Protein AF-A0A1A8Q441-F1 (afdb_monomer_lite)

Radius of gyration: 31.83 Å; chains: 1; bounding box: 66×98×84 Å

Secondary structure (DSSP, 8-state):
-HHHHHHHTT--HHHHHHHHHHHHHHHHH-GGGTTTS-HHHHHHHHHHHHHHHTT----HHHHHHHHTTSTT--THHHHSEEEEEPPPPPPP--------------------------------EEEE-HHHHIIIIIHHHHHHHHGGGS-GGGGGTSPPPPPPPP--SS-PPPEE--SSS--EE-PPP-----PPTT-----TTTS-HHHHHHHHHHHHH-----------------------S---PPPS----THHHHHHHHHHHHHHH--

InterPro domains:
  IPR002719 Retinoblastoma-associated protein, B-box [PF01857] (1-143)
  IPR013763 Cyclin-like domain [SM00385] (1-139)
  IPR015030 Retinoblastoma-associated protein, C-terminal [SM01369] (152-274)
  IPR028309 Retinoblastoma protein family [PTHR13742] (1-272)
  IPR036915 Cyclin-like superfamily [SSF47954] (1-167)

pLDDT: mean 74.23, std 23.11, range [28.8, 98.62]

Sequence (274 aa):
RLRDLCLKLEISSELRGKIWTCFEHALVHCTELMKDRHLDQLLLCSIYIISKITKETHTFQDIMKCYRSQPQASSHVYRSVLLRRTPKAQPADENMEVDSVSGGESAEKTSQAGGDTNSSQSQEEERGDLIQFYNTTFILKMKSFALRYATNDNRADAPPLSPFPSVRAQPLSPRRVSQRHSLYVSPHKNSSGCLTPSSFTYRINSSPSKDLSDINRMIRQGCVNRKRAFNMEGDVMMSPMCDSPSKRACPENGSSPDVLLKRLQDVVSERQSH

Structure (mmCIF, N/CA/C/O backbone):
data_AF-A0A1A8Q441-F1
#
_entry.id   AF-A0A1A8Q441-F1
#
loop_
_atom_site.group_PDB
_atom_site.id
_atom_site.type_symbol
_atom_site.label_atom_id
_atom_site.label_alt_id
_atom_site.label_comp_id
_atom_site.label_asym_id
_atom_site.label_entity_id
_atom_site.label_seq_id
_atom_site.pdbx_PDB_ins_code
_atom_site.Cartn_x
_atom_site.Cartn_y
_atom_site.Cartn_z
_atom_site.occupancy
_atom_site.B_iso_or_equiv
_atom_site.auth_seq_id
_atom_site.auth_comp_id
_atom_site.auth_asym_id
_atom_site.auth_atom_id
_atom_site.pdbx_PDB_model_num
ATOM 1 N N . ARG A 1 1 ? 10.305 -4.150 5.157 1.00 94.44 1 ARG A N 1
ATOM 2 C CA . ARG A 1 1 ? 9.475 -2.963 4.841 1.00 94.44 1 ARG A CA 1
ATOM 3 C C . ARG A 1 1 ? 8.425 -2.725 5.921 1.00 94.44 1 ARG A C 1
ATOM 5 O O . ARG A 1 1 ? 8.690 -1.889 6.768 1.00 94.44 1 ARG A O 1
ATOM 12 N N . LEU A 1 2 ? 7.328 -3.498 5.992 1.00 96.44 2 LEU A N 1
ATOM 13 C CA . LEU A 1 2 ? 6.274 -3.304 7.012 1.00 96.44 2 LEU A CA 1
ATOM 14 C C . LEU A 1 2 ? 6.809 -3.282 8.454 1.00 96.44 2 LEU A C 1
ATOM 16 O O . LEU A 1 2 ? 6.534 -2.347 9.188 1.00 96.44 2 LEU A O 1
ATOM 20 N N . ARG A 1 3 ? 7.620 -4.278 8.844 1.00 95.25 3 ARG A N 1
ATOM 21 C CA . ARG A 1 3 ? 8.186 -4.363 10.204 1.00 95.25 3 ARG A CA 1
ATOM 22 C C . ARG A 1 3 ? 8.979 -3.112 10.606 1.00 95.25 3 ARG A C 1
ATOM 24 O O . ARG A 1 3 ? 8.817 -2.649 11.723 1.00 95.25 3 ARG A O 1
ATOM 31 N N . ASP A 1 4 ? 9.801 -2.590 9.696 1.00 96.06 4 ASP A N 1
ATOM 32 C CA . ASP A 1 4 ? 10.604 -1.378 9.919 1.00 96.06 4 ASP A CA 1
ATOM 33 C C . ASP A 1 4 ? 9.723 -0.122 10.012 1.00 96.06 4 ASP A C 1
ATOM 35 O O . ASP A 1 4 ? 9.918 0.688 10.911 1.00 96.06 4 ASP A O 1
ATOM 39 N N . LEU A 1 5 ? 8.701 0.001 9.151 1.00 97.38 5 LEU A N 1
ATOM 40 C CA . LEU A 1 5 ? 7.731 1.103 9.231 1.00 97.38 5 LEU A CA 1
ATOM 41 C C . LEU A 1 5 ? 6.965 1.082 10.552 1.00 97.38 5 LEU A C 1
ATOM 43 O O . LEU A 1 5 ? 6.891 2.105 11.218 1.00 97.38 5 LEU A O 1
ATOM 47 N N . CYS A 1 6 ? 6.432 -0.077 10.947 1.00 96.62 6 CYS A N 1
ATOM 48 C CA . CYS A 1 6 ? 5.706 -0.209 12.205 1.00 96.62 6 CYS A CA 1
ATOM 49 C C . CYS A 1 6 ? 6.586 0.102 13.415 1.00 96.62 6 CYS A C 1
ATOM 51 O O . CYS A 1 6 ? 6.100 0.712 14.353 1.00 96.62 6 CYS A O 1
ATOM 53 N N . LEU A 1 7 ? 7.868 -0.275 13.387 1.00 96.12 7 LEU A N 1
ATOM 54 C CA . LEU A 1 7 ? 8.794 0.045 14.471 1.00 96.12 7 LEU A CA 1
ATOM 55 C C . LEU A 1 7 ? 9.049 1.557 14.575 1.00 96.12 7 LEU A C 1
ATOM 57 O O . LEU A 1 7 ? 9.019 2.096 15.672 1.00 96.12 7 LEU A O 1
ATOM 61 N N . LYS A 1 8 ? 9.245 2.249 13.446 1.00 96.38 8 LYS A N 1
ATOM 62 C CA . LYS A 1 8 ? 9.485 3.706 13.419 1.00 96.38 8 LYS A CA 1
ATOM 63 C C . LYS A 1 8 ? 8.242 4.552 13.702 1.00 96.38 8 LYS A C 1
ATOM 65 O O . LYS A 1 8 ? 8.385 5.688 14.131 1.00 96.38 8 LYS A O 1
ATOM 70 N N . LEU A 1 9 ? 7.057 4.024 13.406 1.00 96.19 9 LEU A N 1
ATOM 71 C CA . LEU A 1 9 ? 5.767 4.658 13.688 1.00 96.19 9 LEU A CA 1
ATOM 72 C C . LEU A 1 9 ? 5.207 4.260 15.063 1.00 96.19 9 LEU A C 1
ATOM 74 O O . LEU A 1 9 ? 4.092 4.649 15.371 1.00 96.19 9 LEU A O 1
ATOM 78 N N . GLU A 1 10 ? 5.939 3.461 15.849 1.00 95.81 10 GLU A N 1
ATOM 79 C CA . GLU A 1 10 ? 5.503 2.967 17.168 1.00 95.81 10 GLU A CA 1
ATOM 80 C C . GLU A 1 10 ? 4.176 2.180 17.130 1.00 95.81 10 GLU A C 1
ATOM 82 O O . GLU A 1 10 ? 3.409 2.123 18.087 1.00 95.81 10 GLU A O 1
ATOM 87 N N . ILE A 1 11 ? 3.917 1.498 16.013 1.00 95.69 11 ILE A N 1
ATOM 88 C CA . ILE A 1 11 ? 2.713 0.694 15.805 1.00 95.69 11 ILE A CA 1
ATOM 89 C C . ILE A 1 11 ? 2.791 -0.601 16.622 1.00 95.69 11 ILE A C 1
ATOM 91 O O . ILE A 1 11 ? 3.711 -1.413 16.454 1.00 95.69 11 ILE A O 1
ATOM 95 N N . SER A 1 12 ? 1.763 -0.843 17.441 1.00 94.31 12 SER A N 1
ATOM 96 C CA . SER A 1 12 ? 1.641 -2.044 18.275 1.00 94.31 12 SER A CA 1
ATOM 97 C C . SER A 1 12 ? 1.644 -3.346 17.458 1.00 94.31 12 SER A C 1
ATOM 99 O O . SER A 1 12 ? 1.267 -3.389 16.282 1.00 94.31 12 SER A O 1
ATOM 101 N N . SER A 1 13 ? 2.047 -4.463 18.080 1.00 91.81 13 SER A N 1
ATOM 102 C CA . SER A 1 13 ? 2.091 -5.758 17.380 1.00 91.81 13 SER A CA 1
ATOM 103 C C . SER A 1 13 ? 0.704 -6.237 16.935 1.00 91.81 13 SER A C 1
ATOM 105 O O . SER A 1 13 ? 0.597 -6.870 15.884 1.00 91.81 13 SER A O 1
ATOM 107 N N . GLU A 1 14 ? -0.347 -5.916 17.697 1.00 90.81 14 GLU A N 1
ATOM 108 C CA . GLU A 1 14 ? -1.729 -6.222 17.319 1.00 90.81 14 GLU A CA 1
ATOM 109 C C . GLU A 1 14 ? -2.132 -5.451 16.057 1.00 90.81 14 GLU A C 1
ATOM 111 O O . GLU A 1 14 ? -2.592 -6.049 15.079 1.00 90.81 14 GLU A O 1
ATOM 116 N N . LEU A 1 15 ? -1.898 -4.135 16.036 1.00 93.31 15 LEU A N 1
ATOM 117 C CA . LEU A 1 15 ? -2.240 -3.299 14.888 1.00 93.31 15 LEU A CA 1
ATOM 118 C C . LEU A 1 15 ? -1.423 -3.682 13.654 1.00 93.31 15 LEU A C 1
ATOM 120 O O . LEU A 1 15 ? -1.962 -3.781 12.554 1.00 93.31 15 LEU A O 1
ATOM 124 N N . ARG A 1 16 ? -0.139 -4.003 13.835 1.00 95.75 16 ARG A N 1
ATOM 125 C CA . ARG A 1 16 ? 0.716 -4.542 12.770 1.00 95.75 16 ARG A CA 1
ATOM 126 C C . ARG A 1 16 ? 0.132 -5.810 12.142 1.00 95.75 16 ARG A C 1
ATOM 128 O O . ARG A 1 16 ? 0.249 -5.978 10.930 1.00 95.75 16 ARG A O 1
ATOM 135 N N . GLY A 1 17 ? -0.494 -6.685 12.933 1.00 94.88 17 GLY A N 1
ATOM 136 C CA . GLY A 1 17 ? -1.201 -7.868 12.432 1.00 94.88 17 GLY A CA 1
ATOM 137 C C . GLY A 1 17 ? -2.400 -7.505 11.551 1.00 94.88 17 GLY A C 1
ATOM 138 O O . GLY A 1 17 ? -2.550 -8.052 10.457 1.00 94.88 17 GLY A O 1
ATOM 139 N N . LYS A 1 18 ? -3.206 -6.523 11.972 1.00 95.38 18 LYS A N 1
ATOM 140 C CA . LYS A 1 18 ? -4.342 -5.995 11.189 1.00 95.38 18 LYS A CA 1
ATOM 141 C C . LYS A 1 18 ? -3.869 -5.342 9.882 1.00 95.38 18 LYS A C 1
ATOM 143 O O . LYS A 1 18 ? -4.418 -5.626 8.820 1.00 95.38 18 LYS A O 1
ATOM 148 N N . ILE A 1 19 ? -2.794 -4.548 9.932 1.00 97.38 19 ILE A N 1
ATOM 149 C CA . ILE A 1 19 ? -2.160 -3.941 8.746 1.00 97.38 19 ILE A CA 1
ATOM 150 C C . ILE A 1 19 ? -1.669 -5.018 7.779 1.00 97.38 19 ILE A C 1
ATOM 152 O O . ILE A 1 19 ? -1.921 -4.917 6.581 1.00 97.38 19 ILE A O 1
ATOM 156 N N . TRP A 1 20 ? -0.977 -6.044 8.283 1.00 97.31 20 TRP A N 1
ATOM 157 C CA . TRP A 1 20 ? -0.493 -7.152 7.457 1.00 97.31 20 TRP A CA 1
ATOM 158 C C . TRP A 1 20 ? -1.644 -7.879 6.760 1.00 97.31 20 TRP A C 1
ATOM 160 O O . TRP A 1 20 ? -1.583 -8.089 5.554 1.00 97.31 20 TRP A O 1
ATOM 170 N N . THR A 1 21 ? -2.707 -8.182 7.502 1.00 96.75 21 THR A N 1
ATOM 171 C CA . THR A 1 21 ? -3.901 -8.862 6.980 1.00 96.75 21 THR A CA 1
ATOM 172 C C . THR A 1 21 ? -4.597 -8.022 5.904 1.00 96.75 21 THR A C 1
ATOM 174 O O . THR A 1 21 ? -4.926 -8.519 4.831 1.00 96.75 21 THR A O 1
ATOM 177 N N . CYS A 1 22 ? -4.747 -6.713 6.135 1.00 97.31 22 CYS A N 1
ATOM 178 C CA . CYS A 1 22 ? -5.284 -5.780 5.142 1.00 97.31 22 CYS A CA 1
ATOM 179 C C . CYS A 1 22 ? -4.418 -5.693 3.884 1.00 97.31 22 CYS A C 1
ATOM 181 O O . CYS A 1 22 ? -4.940 -5.671 2.768 1.00 97.31 22 CYS A O 1
ATOM 183 N N . PHE A 1 23 ? -3.100 -5.650 4.057 1.00 98.12 23 PHE A N 1
ATOM 184 C CA . PHE A 1 23 ? -2.160 -5.604 2.949 1.00 98.12 23 PHE A CA 1
ATOM 185 C C . PHE A 1 23 ? -2.184 -6.898 2.129 1.00 98.12 23 PHE A C 1
ATOM 187 O O . PHE A 1 23 ? -2.272 -6.837 0.906 1.00 98.12 23 PHE A O 1
ATOM 194 N N . GLU A 1 24 ? -2.169 -8.064 2.778 1.00 97.06 24 GLU A N 1
ATOM 195 C CA . GLU A 1 24 ? -2.289 -9.357 2.100 1.00 97.06 24 GLU A CA 1
ATOM 196 C C . GLU A 1 24 ? -3.609 -9.458 1.332 1.00 97.06 24 GLU A C 1
ATOM 198 O O . GLU A 1 24 ? -3.596 -9.794 0.148 1.00 97.06 24 GLU A O 1
ATOM 203 N N . HIS A 1 25 ? -4.734 -9.091 1.953 1.00 96.69 25 HIS A N 1
ATOM 204 C CA . HIS A 1 25 ? -6.031 -9.099 1.281 1.00 96.69 25 HIS A CA 1
ATOM 205 C C . HIS A 1 25 ? -6.018 -8.232 0.014 1.00 96.69 25 HIS A C 1
ATOM 207 O O . HIS A 1 25 ? -6.514 -8.657 -1.031 1.00 96.69 25 HIS A O 1
ATOM 213 N N . ALA A 1 26 ? -5.406 -7.043 0.072 1.00 97.81 26 ALA A N 1
ATOM 214 C CA . ALA A 1 26 ? -5.268 -6.178 -1.097 1.00 97.81 26 ALA A CA 1
ATOM 215 C C . ALA A 1 26 ? -4.466 -6.849 -2.230 1.00 97.81 26 ALA A C 1
ATOM 217 O O . ALA A 1 26 ? -4.810 -6.684 -3.398 1.00 97.81 26 ALA A O 1
ATOM 218 N N . LEU A 1 27 ? -3.429 -7.628 -1.903 1.00 96.69 27 LEU A N 1
ATOM 219 C CA . LEU A 1 27 ? -2.609 -8.340 -2.890 1.00 96.69 27 LEU A CA 1
ATOM 220 C C . LEU A 1 27 ? -3.297 -9.577 -3.476 1.00 96.69 27 LEU A C 1
ATOM 222 O O . LEU A 1 27 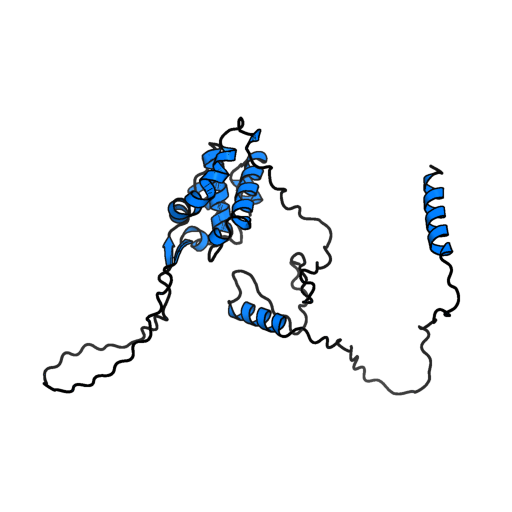? -3.107 -9.870 -4.654 1.00 96.69 27 LEU A O 1
ATOM 226 N N . VAL A 1 28 ? -4.061 -10.308 -2.664 1.00 95.88 28 VAL A N 1
ATOM 227 C CA . VAL A 1 28 ? -4.642 -11.607 -3.038 1.00 95.88 28 VAL A CA 1
ATOM 228 C C . VAL A 1 28 ? -6.020 -11.453 -3.676 1.00 95.88 28 VAL A C 1
ATOM 230 O O . VAL A 1 28 ? -6.305 -12.093 -4.685 1.00 95.88 28 VAL A O 1
ATOM 233 N N . HIS A 1 29 ? -6.874 -10.597 -3.115 1.00 95.94 29 HIS A N 1
ATOM 234 C CA . HIS A 1 29 ? -8.281 -10.473 -3.515 1.00 95.94 29 HIS A CA 1
ATOM 235 C C . HIS A 1 29 ? -8.576 -9.211 -4.327 1.00 95.94 29 HIS A C 1
ATOM 237 O O . HIS A 1 29 ? -9.642 -9.094 -4.929 1.00 95.94 29 HIS A O 1
ATOM 243 N N . CYS A 1 30 ? -7.652 -8.251 -4.360 1.00 96.06 30 CYS A N 1
ATOM 244 C CA . CYS A 1 30 ? -7.801 -7.003 -5.103 1.00 96.06 30 CYS A CA 1
ATOM 245 C C . CYS A 1 30 ? -6.617 -6.792 -6.053 1.00 96.06 30 CYS A C 1
ATOM 247 O O . CYS A 1 30 ? -6.027 -5.717 -6.078 1.00 96.06 30 CYS A O 1
ATOM 249 N N . THR A 1 31 ? -6.277 -7.809 -6.851 1.00 95.00 31 THR A N 1
ATOM 250 C CA . THR A 1 31 ? -5.098 -7.831 -7.742 1.00 95.00 31 THR A CA 1
ATOM 251 C C . THR A 1 31 ? -5.009 -6.629 -8.684 1.00 95.00 31 THR A C 1
ATOM 253 O O . THR A 1 31 ? -3.914 -6.136 -8.952 1.00 95.00 31 THR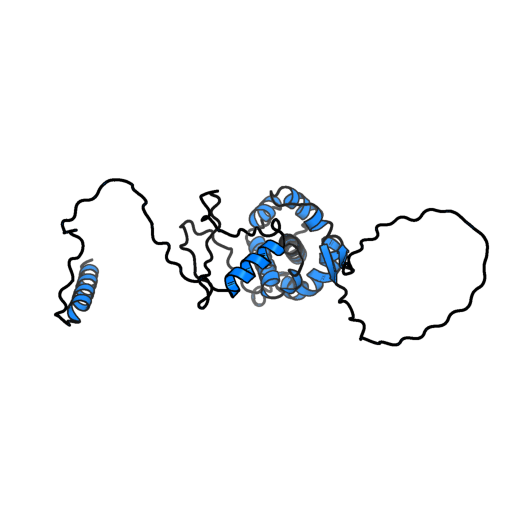 A O 1
ATOM 256 N N . GLU A 1 32 ? -6.150 -6.085 -9.115 1.00 94.62 32 GLU A N 1
ATOM 257 C CA . GLU A 1 32 ? -6.219 -4.858 -9.921 1.00 94.62 32 GLU A CA 1
ATOM 258 C C . GLU A 1 32 ? -5.609 -3.640 -9.213 1.00 94.62 32 GLU A C 1
ATOM 260 O O . GLU A 1 32 ? -5.191 -2.686 -9.865 1.00 94.62 32 GLU A O 1
ATOM 265 N N . LEU A 1 33 ? -5.515 -3.651 -7.877 1.00 96.38 33 LEU A N 1
ATOM 266 C CA . LEU A 1 33 ? -4.846 -2.588 -7.138 1.00 96.38 33 LEU A CA 1
ATOM 267 C C . LEU A 1 33 ? -3.331 -2.575 -7.368 1.00 96.38 33 LEU A C 1
ATOM 269 O O . LEU A 1 33 ? -2.727 -1.507 -7.285 1.00 96.38 33 LEU A O 1
ATOM 273 N N . MET A 1 34 ? -2.728 -3.728 -7.651 1.00 95.69 34 MET A N 1
ATOM 274 C CA . MET A 1 34 ? -1.290 -3.861 -7.908 1.00 95.69 34 MET A CA 1
ATOM 275 C C . MET A 1 34 ? -0.911 -3.654 -9.368 1.00 95.69 34 MET A C 1
ATOM 277 O O . MET A 1 34 ? 0.258 -3.406 -9.662 1.00 95.69 34 MET A O 1
ATOM 281 N N . LYS A 1 35 ? -1.874 -3.778 -10.283 1.00 92.69 35 LYS A N 1
ATOM 282 C CA . LYS A 1 35 ? -1.634 -3.654 -11.715 1.00 92.69 35 LYS A CA 1
ATOM 283 C C . LYS A 1 35 ? -1.039 -2.279 -12.028 1.00 92.69 35 LYS A C 1
ATOM 285 O O . LYS A 1 35 ? -1.649 -1.251 -11.745 1.00 92.69 35 LYS A O 1
ATOM 290 N N . ASP A 1 36 ? 0.186 -2.295 -12.554 1.00 93.06 36 ASP A N 1
ATOM 291 C CA . ASP A 1 36 ? 0.966 -1.106 -12.923 1.00 93.06 36 ASP A CA 1
ATOM 292 C C . ASP A 1 36 ? 1.212 -0.116 -11.771 1.00 93.06 36 ASP A C 1
ATOM 294 O O . ASP A 1 36 ? 1.458 1.077 -11.967 1.00 93.06 36 ASP A O 1
ATOM 298 N N . ARG A 1 37 ? 1.177 -0.637 -10.542 1.00 95.50 37 ARG A N 1
ATOM 299 C CA . ARG A 1 37 ? 1.443 0.097 -9.308 1.00 95.50 37 ARG A CA 1
ATOM 300 C C . ARG A 1 37 ? 2.569 -0.543 -8.518 1.00 95.50 37 ARG A C 1
ATOM 302 O O . ARG A 1 37 ? 2.933 -1.705 -8.686 1.00 95.50 37 ARG A O 1
ATOM 309 N N . HIS A 1 38 ? 3.151 0.256 -7.637 1.00 96.44 38 HIS A N 1
ATOM 310 C CA . HIS A 1 38 ? 4.250 -0.170 -6.792 1.00 96.44 38 HIS A CA 1
ATOM 311 C C . HIS A 1 38 ? 3.722 -0.847 -5.525 1.00 96.44 38 HIS A C 1
ATOM 313 O O . HIS A 1 38 ? 2.807 -0.342 -4.878 1.00 96.44 38 HIS A O 1
ATOM 319 N N . LEU A 1 39 ? 4.367 -1.936 -5.101 1.00 97.12 39 LEU A N 1
ATOM 320 C CA . LEU A 1 39 ? 4.005 -2.676 -3.883 1.00 97.12 39 LEU A CA 1
ATOM 321 C C . LEU A 1 39 ? 3.896 -1.769 -2.651 1.00 97.12 39 LEU A C 1
ATOM 323 O O . LEU A 1 39 ? 2.965 -1.882 -1.855 1.00 97.12 39 LEU A O 1
ATOM 327 N N . ASP A 1 40 ? 4.842 -0.838 -2.522 1.00 97.94 40 ASP A N 1
ATOM 328 C CA . ASP A 1 40 ? 4.878 0.059 -1.371 1.00 97.94 40 ASP A CA 1
ATOM 329 C C . ASP A 1 40 ? 3.715 1.072 -1.385 1.00 97.94 40 ASP A C 1
ATOM 331 O O . ASP A 1 40 ? 3.335 1.537 -0.321 1.00 97.94 40 ASP A O 1
ATOM 335 N N . GLN A 1 41 ? 3.064 1.358 -2.523 1.00 98.25 41 GLN A N 1
ATOM 336 C CA . GLN A 1 41 ? 1.857 2.205 -2.541 1.00 98.25 41 GLN A CA 1
ATOM 337 C C . GLN A 1 41 ? 0.724 1.543 -1.750 1.00 98.25 41 GLN A C 1
ATOM 339 O O . GLN A 1 41 ? 0.143 2.163 -0.861 1.00 98.25 41 GLN A O 1
ATOM 344 N N . LEU A 1 42 ? 0.466 0.254 -1.998 1.00 98.50 42 LEU A N 1
ATOM 345 C CA . LEU A 1 42 ? -0.548 -0.501 -1.259 1.00 98.50 42 LEU A CA 1
ATOM 346 C C . LEU A 1 42 ? -0.143 -0.699 0.199 1.00 98.50 42 LEU A C 1
ATOM 348 O O . LEU A 1 42 ? -1.004 -0.653 1.075 1.00 98.50 42 LEU A O 1
ATOM 352 N N . LEU A 1 43 ? 1.150 -0.891 0.476 1.00 98.50 43 LEU A N 1
ATOM 353 C CA . LEU A 1 43 ? 1.649 -1.027 1.843 1.00 98.50 43 LEU A CA 1
ATOM 354 C C . LEU A 1 43 ? 1.384 0.241 2.664 1.00 98.50 43 LEU A C 1
ATOM 356 O O . LEU A 1 43 ? 0.834 0.157 3.760 1.00 98.50 43 LEU A O 1
ATOM 360 N N . LEU A 1 44 ? 1.743 1.411 2.129 1.00 98.56 44 LEU A N 1
ATOM 361 C CA . LEU A 1 44 ? 1.554 2.696 2.806 1.00 98.56 44 LEU A CA 1
ATOM 362 C C . LEU A 1 44 ? 0.059 3.018 2.974 1.00 98.56 44 LEU A C 1
ATOM 364 O O . LEU A 1 44 ? -0.348 3.460 4.047 1.00 98.56 44 LEU A O 1
ATOM 368 N N . CYS A 1 45 ? -0.776 2.726 1.969 1.00 98.62 45 CYS A N 1
ATOM 369 C CA . CYS A 1 45 ? -2.232 2.862 2.082 1.00 98.62 45 CYS A CA 1
ATOM 370 C C . CYS A 1 45 ? -2.847 1.895 3.109 1.00 98.62 45 CYS A C 1
ATOM 372 O O . CYS A 1 45 ? -3.773 2.283 3.818 1.00 98.62 45 CYS A O 1
ATOM 374 N N . SER A 1 46 ? -2.328 0.668 3.224 1.00 98.50 46 SER A N 1
ATOM 375 C CA . SER A 1 46 ? -2.789 -0.321 4.213 1.00 98.50 46 SER A CA 1
ATOM 376 C C . SER A 1 46 ? -2.448 0.101 5.640 1.00 98.50 46 SER A C 1
ATOM 378 O O . SER A 1 46 ? -3.267 -0.069 6.538 1.00 98.50 46 SER A O 1
ATOM 380 N N . ILE A 1 47 ? -1.267 0.698 5.850 1.00 98.25 47 ILE A N 1
ATOM 381 C CA . ILE A 1 47 ? -0.918 1.321 7.134 1.00 98.25 47 ILE A CA 1
ATOM 382 C C . ILE A 1 47 ? -1.915 2.442 7.431 1.00 98.25 47 ILE A C 1
ATOM 384 O O . ILE A 1 47 ? -2.554 2.423 8.474 1.00 98.25 47 ILE A O 1
ATOM 388 N N . TYR A 1 48 ? -2.108 3.376 6.497 1.00 98.38 48 TYR A N 1
ATOM 389 C CA . TYR A 1 48 ? -2.971 4.534 6.723 1.00 98.38 48 TYR A CA 1
ATOM 390 C C . TYR A 1 48 ? -4.432 4.159 7.020 1.00 98.38 48 TYR A C 1
ATOM 392 O O . TYR A 1 48 ? -5.000 4.662 7.988 1.00 98.38 48 TYR A O 1
ATOM 400 N N . ILE A 1 49 ? -5.050 3.275 6.223 1.00 97.50 49 ILE A N 1
ATOM 401 C CA . ILE A 1 49 ? -6.466 2.917 6.409 1.00 97.50 49 ILE A CA 1
ATOM 402 C C . ILE A 1 49 ? -6.702 2.236 7.756 1.00 97.50 49 ILE A C 1
ATOM 404 O O . ILE A 1 49 ? -7.672 2.571 8.431 1.00 97.50 49 ILE A O 1
ATOM 408 N N . ILE A 1 50 ? -5.812 1.320 8.153 1.00 96.38 50 ILE A N 1
ATOM 409 C CA . ILE A 1 50 ? -5.946 0.572 9.402 1.00 96.38 50 ILE A CA 1
ATOM 410 C C . ILE A 1 50 ? -5.688 1.483 10.597 1.00 96.38 50 ILE A C 1
ATOM 412 O O . ILE A 1 50 ? -6.508 1.491 11.507 1.00 96.38 50 ILE A O 1
ATOM 416 N N . SER A 1 51 ? -4.652 2.323 10.561 1.00 95.38 51 SER A N 1
ATOM 417 C CA . SER A 1 51 ? -4.431 3.323 11.610 1.00 95.38 51 SER A CA 1
ATOM 418 C C . SER A 1 51 ? -5.658 4.234 11.766 1.00 95.38 51 SER A C 1
ATOM 420 O O . SER A 1 51 ? -6.195 4.389 12.861 1.00 95.38 51 SER A O 1
ATOM 422 N N . LYS A 1 52 ? -6.205 4.742 10.650 1.00 94.25 52 LYS A N 1
ATOM 423 C CA . LYS A 1 52 ? -7.378 5.627 10.663 1.00 94.25 52 LYS A CA 1
ATOM 424 C C . LYS A 1 52 ? -8.622 4.973 11.274 1.00 94.25 52 LYS A C 1
ATOM 426 O O . LYS A 1 52 ? -9.306 5.618 12.064 1.00 94.25 52 LYS A O 1
ATOM 431 N N . ILE A 1 53 ? -8.943 3.728 10.913 1.00 93.00 53 ILE A N 1
ATOM 432 C CA . ILE A 1 53 ? -10.148 3.042 11.422 1.00 93.00 53 ILE A CA 1
ATOM 433 C C . ILE A 1 53 ? -9.991 2.551 12.863 1.00 93.00 53 ILE A C 1
ATOM 435 O O . ILE A 1 53 ? -10.993 2.465 13.565 1.00 93.00 53 ILE A O 1
ATOM 439 N N . THR A 1 54 ? -8.765 2.297 13.335 1.00 91.56 54 THR A N 1
ATOM 440 C CA . THR A 1 54 ? -8.498 1.972 14.748 1.00 91.56 54 THR A CA 1
ATOM 441 C C . THR A 1 54 ? -8.256 3.205 15.617 1.00 91.56 54 THR A C 1
ATOM 443 O O . THR A 1 54 ? -7.899 3.054 16.780 1.00 91.56 54 THR A O 1
ATOM 446 N N . LYS A 1 55 ? -8.471 4.415 15.078 1.00 89.12 55 LYS A N 1
ATOM 447 C CA . LYS A 1 55 ? -8.269 5.710 15.757 1.00 89.12 55 LYS A CA 1
ATOM 448 C C . LYS A 1 55 ? -6.813 6.011 16.148 1.00 89.12 55 LYS A C 1
ATOM 450 O O . LYS A 1 55 ? -6.573 6.906 16.948 1.00 89.12 55 LYS A O 1
ATOM 455 N N . GLU A 1 56 ? -5.857 5.328 15.527 1.00 84.00 56 GLU A N 1
ATOM 456 C CA . GLU A 1 56 ? -4.427 5.632 15.611 1.00 84.00 56 GLU A CA 1
ATOM 457 C C . GLU A 1 56 ? -4.108 6.678 14.534 1.00 84.00 56 GLU A C 1
ATOM 459 O O . GLU A 1 56 ? -4.170 6.412 13.331 1.00 84.00 56 GLU A O 1
ATOM 464 N N . THR A 1 57 ? -3.843 7.923 14.922 1.00 83.50 57 THR A N 1
ATOM 465 C CA . THR A 1 57 ? -3.796 9.051 13.974 1.00 83.50 57 THR A CA 1
ATOM 466 C C . THR A 1 57 ? -2.438 9.200 13.284 1.00 83.50 57 THR A C 1
ATOM 468 O O . THR A 1 57 ? -1.816 10.256 13.345 1.00 83.50 57 THR A O 1
ATOM 471 N N . HIS A 1 58 ? -1.973 8.162 12.588 1.00 93.25 58 HIS A N 1
ATOM 472 C CA . HIS A 1 58 ? -0.784 8.261 11.735 1.00 93.25 58 HIS A CA 1
ATOM 473 C C . HIS A 1 58 ? -1.134 8.898 10.388 1.00 93.25 58 HIS A C 1
ATOM 475 O O . HIS A 1 58 ? -1.876 8.324 9.583 1.00 93.25 58 HIS A O 1
ATOM 481 N N . THR A 1 59 ? -0.589 10.082 10.111 1.00 96.19 59 THR A N 1
ATOM 482 C CA . THR A 1 59 ? -0.847 10.779 8.847 1.00 96.19 59 THR A CA 1
ATOM 483 C C . THR A 1 59 ? -0.001 10.205 7.709 1.00 96.19 59 THR A C 1
ATOM 485 O O . THR A 1 59 ? 1.045 9.588 7.918 1.00 96.19 59 THR A O 1
ATOM 488 N N . PHE A 1 60 ? -0.401 10.462 6.458 1.00 97.12 60 PHE A N 1
ATOM 489 C CA . PHE A 1 60 ? 0.448 10.150 5.303 1.00 97.12 60 PHE A CA 1
ATOM 490 C C . PHE A 1 60 ? 1.817 10.846 5.377 1.00 97.12 60 PHE A C 1
ATOM 492 O O . PHE A 1 60 ? 2.795 10.305 4.865 1.00 97.12 60 PHE A O 1
ATOM 499 N N . GLN A 1 61 ? 1.912 12.016 6.020 1.00 97.19 61 GLN A N 1
ATOM 500 C CA . GLN A 1 61 ? 3.184 12.714 6.206 1.00 97.19 61 GLN A CA 1
ATOM 501 C C . GLN A 1 61 ? 4.127 11.917 7.115 1.00 97.19 61 GLN A C 1
ATOM 503 O O . GLN A 1 61 ? 5.277 11.694 6.726 1.00 97.19 61 GLN A O 1
ATOM 508 N N . ASP A 1 62 ? 3.628 11.414 8.247 1.00 96.88 62 ASP A N 1
ATOM 509 C CA . ASP A 1 62 ? 4.397 10.594 9.196 1.00 96.88 62 ASP A CA 1
ATOM 510 C C . ASP A 1 62 ? 4.847 9.285 8.549 1.00 96.88 62 ASP A C 1
ATOM 512 O O . ASP A 1 62 ? 6.030 8.935 8.550 1.00 96.88 62 ASP A O 1
ATOM 516 N N . ILE A 1 63 ? 3.909 8.603 7.887 1.00 98.12 63 ILE A N 1
ATOM 517 C CA . ILE A 1 63 ? 4.163 7.341 7.188 1.00 98.12 63 ILE A CA 1
ATOM 518 C C . ILE A 1 63 ? 5.237 7.534 6.104 1.00 98.12 63 ILE A C 1
ATOM 520 O O . ILE A 1 63 ? 6.194 6.758 6.019 1.00 98.12 63 ILE A O 1
ATOM 524 N N . MET A 1 64 ? 5.128 8.593 5.292 1.00 97.69 64 MET A N 1
ATOM 525 C CA . MET A 1 64 ? 6.122 8.904 4.261 1.00 97.69 64 MET A CA 1
ATOM 526 C C . MET A 1 64 ? 7.477 9.314 4.850 1.00 97.69 64 MET A C 1
ATOM 528 O O . MET A 1 64 ? 8.508 8.992 4.257 1.00 97.69 64 MET A O 1
ATOM 532 N N . LYS A 1 65 ? 7.506 10.012 5.994 1.00 97.50 65 LYS A N 1
ATOM 533 C CA . LYS A 1 65 ? 8.748 10.379 6.695 1.00 97.50 65 LYS A CA 1
ATOM 534 C C . LYS A 1 65 ? 9.541 9.127 7.063 1.00 97.50 65 LYS A C 1
ATOM 536 O O . LYS A 1 65 ? 10.718 9.043 6.720 1.00 97.50 65 LYS A O 1
ATOM 541 N N . CYS A 1 66 ? 8.892 8.126 7.658 1.00 97.75 66 CYS A N 1
ATOM 542 C CA . CYS A 1 66 ? 9.529 6.847 7.974 1.00 97.75 66 CYS A CA 1
ATOM 543 C C . CYS A 1 66 ? 9.929 6.079 6.704 1.00 97.75 66 CYS A C 1
ATOM 545 O O . CYS A 1 66 ? 11.043 5.561 6.627 1.00 97.75 66 CYS A O 1
ATOM 547 N N . TYR A 1 67 ? 9.067 6.047 5.683 1.00 98.25 67 TYR A N 1
ATOM 548 C CA . TYR A 1 67 ? 9.331 5.338 4.426 1.00 98.25 67 TYR A CA 1
ATOM 549 C C . TYR A 1 67 ? 10.602 5.806 3.714 1.00 98.25 67 TYR A C 1
ATOM 551 O O . TYR A 1 67 ? 11.376 4.964 3.268 1.00 98.25 67 TYR A O 1
ATOM 559 N N . ARG A 1 68 ? 10.872 7.117 3.667 1.00 98.00 68 ARG A N 1
ATOM 560 C CA . ARG A 1 68 ? 12.061 7.682 2.994 1.00 98.00 68 ARG A CA 1
ATOM 561 C C . ARG A 1 68 ? 13.398 7.173 3.536 1.00 98.00 68 ARG A C 1
ATOM 563 O O . ARG A 1 68 ? 14.392 7.258 2.832 1.00 98.00 68 ARG A O 1
ATOM 570 N N . SER A 1 69 ? 13.423 6.638 4.755 1.00 96.38 69 SER A N 1
ATOM 571 C CA . SER A 1 69 ? 14.630 6.054 5.356 1.00 96.38 69 SER A CA 1
ATOM 572 C C . SER A 1 69 ? 14.901 4.600 4.936 1.00 96.38 69 SER A C 1
ATOM 574 O O . SER A 1 69 ? 15.896 4.019 5.364 1.00 96.38 69 SER A O 1
ATOM 576 N N . GLN A 1 70 ? 14.020 3.977 4.144 1.00 96.12 70 GLN A N 1
ATOM 577 C CA . GLN A 1 70 ? 14.221 2.611 3.654 1.00 96.12 70 GLN A CA 1
ATOM 578 C C . GLN A 1 70 ? 15.093 2.591 2.391 1.00 96.12 70 GLN A C 1
ATOM 580 O O . GLN A 1 70 ? 14.946 3.464 1.539 1.00 96.12 70 GLN A O 1
ATOM 585 N N . PRO A 1 71 ? 15.948 1.570 2.206 1.00 94.19 71 PRO A N 1
ATOM 586 C CA . PRO A 1 71 ? 16.937 1.548 1.125 1.00 94.19 71 PRO A CA 1
ATOM 587 C C . PRO A 1 71 ? 16.323 1.529 -0.280 1.00 94.19 71 PRO A C 1
ATOM 589 O O . PRO A 1 71 ? 16.928 2.030 -1.218 1.00 94.19 71 PRO A O 1
ATOM 592 N N . GLN A 1 72 ? 15.126 0.959 -0.445 1.00 93.00 72 GLN A N 1
ATOM 593 C CA . GLN A 1 72 ? 14.429 0.944 -1.735 1.00 93.00 72 GLN A CA 1
ATOM 594 C C . GLN A 1 72 ? 13.574 2.195 -1.993 1.00 93.00 72 GLN A C 1
ATOM 596 O O . GLN A 1 72 ? 12.940 2.287 -3.045 1.00 93.00 72 GLN A O 1
ATOM 601 N N . ALA A 1 73 ? 13.444 3.093 -1.013 1.00 95.94 73 ALA A N 1
ATOM 602 C CA . ALA A 1 73 ? 12.483 4.179 -1.087 1.00 95.94 73 ALA A CA 1
ATOM 603 C C . ALA A 1 73 ? 12.863 5.185 -2.175 1.00 95.94 73 ALA A C 1
ATOM 605 O O . ALA A 1 73 ? 14.010 5.598 -2.310 1.00 95.94 73 ALA A O 1
ATOM 606 N N . SER A 1 74 ? 11.861 5.620 -2.934 1.00 96.38 74 SER A N 1
ATOM 607 C CA . SER A 1 74 ? 12.025 6.634 -3.969 1.00 96.38 74 SER A CA 1
ATOM 608 C C . SER A 1 74 ? 10.801 7.539 -4.024 1.00 96.38 74 SER A C 1
ATOM 610 O O . SER A 1 74 ? 9.677 7.098 -3.768 1.00 96.38 74 SER A O 1
ATOM 612 N N . SER A 1 75 ? 11.019 8.814 -4.346 1.00 96.75 75 SER A N 1
ATOM 613 C CA . SER A 1 75 ? 9.975 9.841 -4.339 1.00 96.75 75 SER A CA 1
ATOM 614 C C . SER A 1 75 ? 8.856 9.555 -5.337 1.00 96.75 75 SER A C 1
ATOM 616 O O . SER A 1 75 ? 7.688 9.772 -5.011 1.00 96.75 75 SER A O 1
ATOM 618 N N . HIS A 1 76 ? 9.187 8.999 -6.507 1.00 96.56 76 HIS A N 1
ATOM 619 C CA . HIS A 1 76 ? 8.205 8.649 -7.537 1.00 96.56 76 HIS A CA 1
ATOM 620 C C . HIS A 1 76 ? 7.125 7.690 -7.011 1.00 96.56 76 HIS A C 1
ATOM 622 O O . HIS A 1 76 ? 5.975 7.796 -7.423 1.00 96.56 76 HIS A O 1
ATOM 628 N N . VAL A 1 77 ? 7.460 6.824 -6.042 1.00 97.31 77 VAL A N 1
ATOM 629 C CA . VAL A 1 77 ? 6.532 5.838 -5.467 1.00 97.31 77 VAL A CA 1
ATOM 630 C C . VAL A 1 77 ? 5.313 6.506 -4.833 1.00 97.31 77 VAL A C 1
ATOM 632 O O . VAL A 1 77 ? 4.223 5.953 -4.932 1.00 97.31 77 VAL A O 1
ATOM 635 N N . TYR A 1 78 ? 5.468 7.679 -4.211 1.00 97.50 78 TYR A N 1
ATOM 636 C CA . TYR A 1 78 ? 4.364 8.403 -3.566 1.00 97.50 78 TYR A CA 1
ATOM 637 C C . TYR A 1 78 ? 3.995 9.731 -4.243 1.00 97.50 78 TYR A C 1
ATOM 639 O O . TYR A 1 78 ? 2.966 10.310 -3.905 1.00 97.50 78 TYR A O 1
ATOM 647 N N . ARG A 1 79 ? 4.814 10.235 -5.177 1.00 97.94 79 ARG A N 1
ATOM 648 C CA . ARG A 1 79 ? 4.528 11.454 -5.959 1.00 97.94 79 ARG A CA 1
ATOM 649 C C . ARG A 1 79 ? 3.863 11.182 -7.305 1.00 97.94 79 ARG A C 1
ATOM 651 O O . ARG A 1 79 ? 3.279 12.099 -7.859 1.00 97.94 79 ARG A O 1
ATOM 658 N N . SER A 1 80 ? 3.988 9.970 -7.840 1.00 97.06 80 SER A N 1
ATOM 659 C CA . SER A 1 80 ? 3.459 9.619 -9.156 1.00 97.06 80 SER A CA 1
ATOM 660 C C . SER A 1 80 ? 2.903 8.195 -9.132 1.00 97.06 80 SER A C 1
ATOM 662 O O . SER A 1 80 ? 3.604 7.203 -9.350 1.00 97.06 80 SER A O 1
ATOM 664 N N . VAL A 1 81 ? 1.619 8.106 -8.818 1.00 97.81 81 VAL A N 1
ATOM 665 C CA . VAL A 1 81 ? 0.834 6.888 -8.646 1.00 97.81 81 VAL A CA 1
ATOM 666 C C . VAL A 1 81 ? -0.243 6.845 -9.721 1.00 97.81 81 VAL A C 1
ATOM 668 O O . VAL A 1 81 ? -0.951 7.826 -9.933 1.00 97.81 81 VAL A O 1
ATOM 671 N N . LEU A 1 82 ? -0.366 5.708 -10.404 1.00 96.69 82 LEU A N 1
ATOM 672 C CA . LEU A 1 82 ? -1.363 5.510 -11.453 1.00 96.69 82 LEU A CA 1
ATOM 673 C C . LEU A 1 82 ? -2.784 5.528 -10.870 1.00 96.69 82 LEU A C 1
ATOM 675 O O . LEU A 1 82 ? -3.124 4.670 -10.046 1.00 96.69 82 LEU A O 1
ATOM 679 N N . LEU A 1 83 ? -3.611 6.467 -11.333 1.00 94.81 83 LEU A N 1
ATOM 680 C CA . LEU A 1 83 ? -5.019 6.598 -10.954 1.00 94.81 83 LEU A CA 1
ATOM 681 C C . LEU A 1 83 ? -5.913 5.866 -11.952 1.00 94.81 83 LEU A C 1
ATOM 683 O O . LEU A 1 83 ? -6.643 4.948 -11.573 1.00 94.81 83 LEU A O 1
ATOM 687 N N . ARG A 1 84 ? -5.808 6.224 -13.236 1.00 88.56 84 ARG A N 1
ATOM 688 C CA . ARG A 1 84 ? -6.657 5.695 -14.307 1.00 88.56 84 ARG A CA 1
ATOM 689 C C . ARG A 1 84 ? -5.846 5.423 -15.568 1.00 88.56 84 ARG A C 1
ATOM 691 O O . ARG A 1 84 ? -4.917 6.154 -15.896 1.00 88.56 84 ARG A O 1
ATOM 698 N N . ARG A 1 85 ? -6.251 4.380 -16.293 1.00 80.88 85 ARG A N 1
ATOM 699 C CA . ARG A 1 85 ? -5.880 4.170 -17.694 1.00 80.88 85 ARG A CA 1
ATOM 700 C C . ARG A 1 85 ? -7.106 4.372 -18.558 1.00 80.88 85 ARG A C 1
ATOM 702 O O . ARG A 1 85 ? -8.133 3.751 -18.287 1.00 80.88 85 ARG A O 1
ATOM 709 N N . THR A 1 86 ? -7.000 5.200 -19.587 1.00 71.75 86 THR A N 1
ATOM 710 C CA . THR A 1 86 ? -7.980 5.226 -20.672 1.00 71.75 86 THR A CA 1
ATOM 711 C C . THR A 1 86 ? -7.669 4.067 -21.630 1.00 71.75 86 THR A C 1
ATOM 713 O O . THR A 1 86 ? -6.571 3.996 -22.186 1.00 71.75 86 THR A O 1
ATOM 716 N N . PRO A 1 87 ? -8.576 3.087 -21.802 1.00 60.03 87 PRO A N 1
ATOM 717 C CA . PRO A 1 87 ? -8.408 2.071 -22.833 1.00 60.03 87 PRO A CA 1
ATOM 718 C C . PRO A 1 87 ? -8.501 2.739 -24.209 1.00 60.03 87 PRO A C 1
ATOM 720 O O . PRO A 1 87 ? -9.433 3.500 -24.461 1.00 60.03 87 PRO A O 1
ATOM 723 N N . LYS A 1 88 ? -7.551 2.451 -25.104 1.00 55.56 88 LYS A N 1
ATOM 724 C CA . LYS A 1 88 ? -7.591 2.908 -26.499 1.00 55.56 88 LYS A CA 1
ATOM 725 C C . LYS A 1 88 ? -8.831 2.314 -27.178 1.00 55.56 88 LYS A C 1
ATOM 727 O O . LYS A 1 88 ? -8.906 1.096 -27.326 1.00 55.56 88 LYS A O 1
ATOM 732 N N . ALA A 1 89 ? -9.775 3.154 -27.605 1.00 49.94 89 ALA A N 1
ATOM 733 C CA . ALA A 1 89 ? -10.735 2.757 -28.627 1.00 49.94 89 ALA A CA 1
ATOM 734 C C . ALA A 1 89 ? -9.934 2.504 -29.913 1.00 49.94 89 ALA A C 1
ATOM 736 O O . ALA A 1 89 ? -9.212 3.386 -30.380 1.00 49.94 89 ALA A O 1
ATOM 737 N N . GLN A 1 90 ? -9.964 1.276 -30.428 1.00 44.66 90 GLN A N 1
ATOM 738 C CA . GLN A 1 90 ? -9.422 0.997 -31.753 1.00 44.66 90 GLN A CA 1
ATOM 739 C C . GLN A 1 90 ? -10.318 1.723 -32.766 1.00 44.66 90 GLN A C 1
ATOM 741 O O . GLN A 1 90 ? -11.533 1.533 -32.695 1.00 44.66 90 GLN A O 1
ATOM 746 N N . PRO A 1 91 ? -9.782 2.571 -33.663 1.00 49.12 91 PRO A N 1
ATOM 747 C CA . PRO A 1 91 ? -10.577 3.022 -34.791 1.00 49.12 91 PRO A CA 1
ATOM 748 C C . PRO A 1 91 ? -10.892 1.785 -35.635 1.00 49.12 91 PRO A C 1
ATOM 750 O O . PRO A 1 91 ? -9.988 1.013 -35.960 1.00 49.12 91 PRO A O 1
ATOM 753 N N . ALA A 1 92 ? -12.177 1.561 -35.903 1.00 43.94 92 ALA A N 1
ATOM 754 C CA . ALA A 1 92 ? -12.588 0.629 -36.936 1.00 43.94 92 ALA A CA 1
ATOM 755 C C . ALA A 1 92 ? -11.966 1.094 -38.259 1.00 43.94 92 ALA A C 1
ATOM 757 O O . ALA A 1 92 ? -11.968 2.290 -38.552 1.00 43.94 92 ALA A O 1
ATOM 758 N N . ASP A 1 93 ? -11.392 0.150 -39.002 1.00 54.38 93 ASP A N 1
ATOM 759 C CA . ASP A 1 93 ? -10.990 0.341 -40.390 1.00 54.38 93 ASP A CA 1
ATOM 760 C C . ASP A 1 93 ? -12.174 0.901 -41.186 1.00 54.38 93 ASP A C 1
ATOM 762 O O . ASP A 1 93 ? -13.135 0.181 -41.450 1.00 54.38 93 ASP A O 1
ATOM 766 N N . GLU A 1 94 ? -12.087 2.158 -41.609 1.00 50.88 94 GLU A N 1
ATOM 767 C CA . GLU A 1 94 ? -12.837 2.643 -42.761 1.00 50.88 94 GLU A CA 1
ATOM 768 C C . GLU A 1 94 ? -11.857 3.291 -43.737 1.00 50.88 94 GLU A C 1
ATOM 770 O O . GLU A 1 94 ? -11.451 4.446 -43.617 1.00 50.88 94 GLU A O 1
ATOM 775 N N . ASN A 1 95 ? -11.459 2.477 -44.714 1.00 51.19 95 ASN A N 1
ATOM 776 C CA . ASN A 1 95 ? -11.032 2.940 -46.022 1.00 51.19 95 ASN A CA 1
ATOM 777 C C . ASN A 1 95 ? -12.142 3.801 -46.641 1.00 51.19 95 ASN A C 1
ATOM 779 O O . ASN A 1 95 ? -13.239 3.291 -46.865 1.00 51.19 95 ASN A O 1
ATOM 783 N N . MET A 1 96 ? -11.825 5.028 -47.053 1.00 50.28 96 MET A N 1
ATOM 784 C CA . MET A 1 96 ? -12.323 5.541 -48.330 1.00 50.28 96 MET A CA 1
ATOM 785 C C . MET A 1 96 ? -11.416 6.654 -48.859 1.00 50.28 96 MET A C 1
ATOM 787 O O . MET A 1 96 ? -11.236 7.694 -48.228 1.00 50.28 96 MET A O 1
ATOM 791 N N . GLU A 1 97 ? -10.832 6.394 -50.027 1.00 53.06 97 GLU A N 1
ATOM 792 C CA . GLU A 1 97 ? -10.242 7.391 -50.917 1.00 53.06 97 GLU A CA 1
ATOM 793 C C . GLU A 1 97 ? -11.299 8.427 -51.313 1.00 53.06 97 GLU A C 1
ATOM 795 O O . GLU A 1 97 ? -12.388 8.026 -51.715 1.00 53.06 97 GLU A O 1
ATOM 800 N N . VAL A 1 98 ? -10.948 9.718 -51.337 1.00 43.69 98 VAL A N 1
ATOM 801 C CA . VAL A 1 98 ? -11.213 10.535 -52.531 1.00 43.69 98 VAL A CA 1
ATOM 802 C C . VAL A 1 98 ? -10.228 11.698 -52.633 1.00 43.69 98 VAL A C 1
ATOM 804 O O . VAL A 1 98 ? -10.029 12.476 -51.702 1.00 43.69 98 VAL A O 1
ATOM 807 N N . ASP A 1 99 ? -9.639 11.772 -53.816 1.00 37.47 99 ASP A N 1
ATOM 808 C CA . ASP A 1 99 ? -8.762 12.798 -54.355 1.00 37.47 99 ASP A CA 1
ATOM 809 C C . ASP A 1 99 ? -9.568 14.055 -54.745 1.00 37.47 99 ASP A C 1
ATOM 811 O O . ASP A 1 99 ? -10.704 13.938 -55.214 1.00 37.47 99 ASP A O 1
ATOM 815 N N . SER A 1 100 ? -9.002 15.256 -54.582 1.00 38.88 100 SER A N 1
ATOM 816 C CA . SER A 1 100 ? -9.460 16.481 -55.265 1.00 38.88 100 SER A CA 1
ATOM 817 C C . SER A 1 100 ? -8.410 17.590 -55.190 1.00 38.88 100 SER A C 1
ATOM 819 O O . SER A 1 100 ? -8.170 18.202 -54.150 1.00 38.88 100 SER A O 1
ATOM 821 N N . VAL A 1 101 ? -7.819 17.857 -56.354 1.00 35.88 101 VAL A N 1
ATOM 822 C CA . VAL A 1 101 ? -6.924 18.973 -56.661 1.00 35.88 101 VAL A CA 1
ATOM 823 C C . VAL A 1 101 ? -7.735 20.260 -56.892 1.00 35.88 101 VAL A C 1
ATOM 825 O O . VAL A 1 101 ? -8.768 2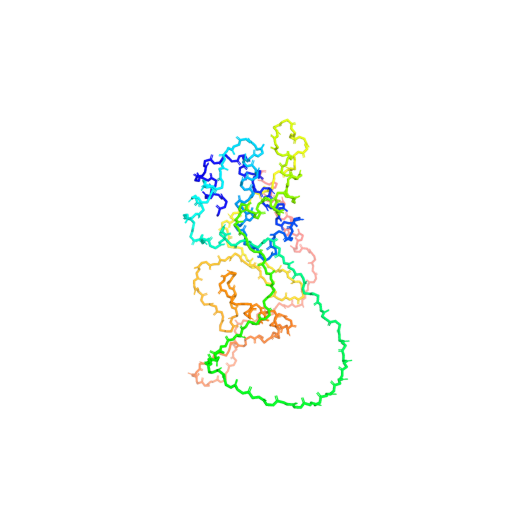0.218 -57.552 1.00 35.88 101 VAL A O 1
ATOM 828 N N . SER A 1 102 ? -7.255 21.412 -56.411 1.00 39.69 102 SER A N 1
ATOM 829 C CA . SER A 1 102 ? -7.402 22.721 -57.082 1.00 39.69 102 SER A CA 1
ATOM 830 C C . SER A 1 102 ? -6.580 23.789 -56.352 1.00 39.69 102 SER A C 1
ATOM 832 O O . SER A 1 102 ? -6.620 23.887 -55.129 1.00 39.69 102 SER A O 1
ATOM 834 N N . GLY A 1 103 ? -5.819 24.566 -57.127 1.00 34.75 103 GLY A N 1
ATOM 835 C CA . GLY A 1 103 ? -4.767 25.476 -56.674 1.00 34.75 103 GLY A CA 1
ATOM 836 C C . GLY A 1 103 ? -5.199 26.906 -56.327 1.00 34.75 103 GLY A C 1
ATOM 837 O O . GLY A 1 103 ? -6.352 27.298 -56.501 1.00 34.75 103 GLY A O 1
ATOM 838 N N . GLY A 1 104 ? -4.211 27.683 -55.872 1.00 33.44 104 GLY A N 1
ATOM 839 C CA . GLY A 1 104 ? -4.293 29.123 -55.616 1.00 33.44 104 GLY A CA 1
ATOM 840 C C . GLY A 1 104 ? -3.124 29.616 -54.755 1.00 33.44 104 GLY A C 1
ATOM 841 O O . GLY A 1 104 ? -3.098 29.370 -53.554 1.00 33.44 104 GLY A O 1
ATOM 842 N N . GLU A 1 105 ? -2.148 30.275 -55.380 1.00 31.95 105 GLU A N 1
ATOM 843 C CA . GLU A 1 105 ? -0.918 30.819 -54.786 1.00 31.95 105 GLU A CA 1
ATOM 844 C C . GLU A 1 105 ? -1.161 32.066 -53.905 1.00 31.95 105 GLU A C 1
ATOM 846 O O . GLU A 1 105 ? -1.987 32.911 -54.244 1.00 31.95 105 GLU A O 1
ATOM 851 N N . SER A 1 106 ? -0.371 32.236 -52.831 1.00 36.22 106 SER A N 1
ATOM 852 C CA . SER A 1 106 ? 0.626 33.325 -52.674 1.00 36.22 106 SER A CA 1
ATOM 853 C C . SER A 1 106 ? 0.881 33.766 -51.212 1.00 36.22 106 SER A C 1
ATOM 855 O O . SER A 1 106 ? -0.025 33.821 -50.384 1.00 36.22 106 SER A O 1
ATOM 857 N N . ALA A 1 107 ? 2.138 34.172 -50.985 1.00 35.66 107 ALA A N 1
ATOM 858 C CA . ALA A 1 107 ? 2.716 34.986 -49.904 1.00 35.66 107 ALA A CA 1
ATOM 859 C C . ALA A 1 107 ? 3.177 34.327 -48.577 1.00 35.66 107 ALA A C 1
ATOM 861 O O . ALA A 1 107 ? 2.447 34.153 -47.604 1.00 35.66 107 ALA A O 1
ATOM 862 N N . GLU A 1 108 ? 4.488 34.076 -48.579 1.00 31.08 108 GLU A N 1
ATOM 863 C CA . GLU A 1 108 ? 5.481 33.957 -47.506 1.00 31.08 108 GLU A CA 1
ATOM 864 C C . GLU A 1 108 ? 5.105 34.420 -46.083 1.00 31.08 108 GLU A C 1
ATOM 866 O O . GLU A 1 108 ? 4.830 35.594 -45.825 1.00 31.08 108 GLU A O 1
ATOM 871 N N . LYS A 1 109 ? 5.352 33.534 -45.106 1.00 34.81 109 LYS A N 1
ATOM 872 C CA . LYS A 1 109 ? 6.023 33.937 -43.863 1.00 34.81 109 LYS A CA 1
ATOM 873 C C . LYS A 1 109 ? 6.871 32.806 -43.284 1.00 34.81 109 LYS A C 1
ATOM 875 O O . LYS A 1 109 ? 6.374 31.780 -42.831 1.00 34.81 109 LYS A O 1
ATOM 880 N N . THR A 1 110 ? 8.174 33.046 -43.292 1.00 32.72 110 THR A N 1
ATOM 881 C CA . THR A 1 110 ? 9.224 32.260 -42.650 1.00 32.72 110 THR A CA 1
ATOM 882 C C . THR A 1 110 ? 8.996 32.141 -41.143 1.00 32.72 110 THR A C 1
ATOM 884 O O . THR A 1 110 ? 9.107 33.121 -40.409 1.00 32.72 110 THR A O 1
ATOM 887 N N . SER A 1 111 ? 8.780 30.917 -40.670 1.00 35.72 111 SER A N 1
ATOM 888 C CA . SER A 1 111 ? 9.205 30.476 -39.340 1.00 35.72 111 SER A CA 1
ATOM 889 C C . SER A 1 111 ? 9.492 28.982 -39.410 1.00 35.72 111 SER A C 1
ATOM 891 O O . SER A 1 111 ? 8.589 28.174 -39.616 1.00 35.72 111 SER A O 1
ATOM 893 N N . GLN A 1 112 ? 10.778 28.652 -39.305 1.00 40.31 112 GLN A N 1
ATOM 894 C CA . GLN A 1 112 ? 11.308 27.297 -39.326 1.00 40.31 112 GLN A CA 1
ATOM 895 C C . GLN A 1 112 ? 10.605 26.424 -38.285 1.00 40.31 112 GLN A C 1
ATOM 897 O O . GLN A 1 112 ? 10.646 26.697 -37.087 1.00 40.31 112 GLN A O 1
ATOM 902 N N . ALA A 1 113 ? 9.994 25.354 -38.784 1.00 39.59 113 ALA A N 1
ATOM 903 C CA . ALA A 1 113 ? 9.707 24.147 -38.041 1.00 39.59 113 ALA A CA 1
ATOM 904 C C . ALA A 1 113 ? 10.839 23.135 -38.278 1.00 39.59 113 ALA A C 1
ATOM 906 O O . ALA A 1 113 ? 11.357 23.005 -39.386 1.00 39.59 113 ALA A O 1
ATOM 907 N N . GLY A 1 114 ? 11.165 22.401 -37.224 1.00 32.81 114 GLY A N 1
ATOM 908 C CA . GLY A 1 114 ? 11.923 21.151 -37.207 1.00 32.81 114 GLY A CA 1
ATOM 909 C C . GLY A 1 114 ? 11.913 20.705 -35.746 1.00 32.81 114 GLY A C 1
ATOM 910 O O . GLY A 1 114 ? 12.576 21.325 -34.925 1.00 32.81 114 GLY A O 1
ATOM 911 N N . GLY A 1 115 ? 10.982 19.855 -35.302 1.00 33.78 115 GLY A N 1
ATOM 912 C CA . GLY A 1 115 ? 10.835 18.457 -35.722 1.00 33.78 115 GLY A CA 1
ATOM 913 C C . GLY A 1 115 ? 11.856 17.669 -34.900 1.00 33.78 115 GLY A C 1
ATOM 914 O O . GLY A 1 115 ? 13.041 17.796 -35.152 1.00 33.78 115 GLY A O 1
ATOM 915 N N . ASP A 1 116 ? 11.490 17.097 -33.751 1.00 31.53 116 ASP A N 1
ATOM 916 C CA . ASP A 1 116 ? 10.996 15.720 -33.722 1.00 31.53 116 ASP A CA 1
ATOM 917 C C . ASP A 1 116 ? 9.975 15.466 -32.600 1.00 31.53 116 ASP A C 1
ATOM 919 O O . ASP A 1 116 ? 10.297 15.171 -31.446 1.00 31.53 116 ASP A O 1
ATOM 923 N N . THR A 1 117 ? 8.699 15.501 -32.968 1.00 47.62 117 THR A N 1
ATOM 924 C CA . THR A 1 117 ? 7.588 14.931 -32.203 1.00 47.62 117 THR A CA 1
ATOM 925 C C . THR A 1 117 ? 7.545 13.419 -32.421 1.00 47.62 117 THR A C 1
ATOM 927 O O . THR A 1 117 ? 6.668 12.890 -33.095 1.00 47.62 117 THR A O 1
ATOM 930 N N . ASN A 1 118 ? 8.464 12.688 -31.791 1.00 40.00 118 ASN A N 1
ATOM 931 C CA . ASN A 1 118 ? 8.286 11.252 -31.557 1.00 40.00 118 ASN A CA 1
ATOM 932 C C . ASN A 1 118 ? 7.454 11.045 -30.280 1.00 40.00 118 ASN A C 1
ATOM 934 O O . ASN A 1 118 ? 7.915 10.486 -29.287 1.00 40.00 118 ASN A O 1
ATOM 938 N N . SER A 1 119 ? 6.201 11.516 -30.292 1.00 41.28 119 SER A N 1
ATOM 939 C CA . SER A 1 119 ? 5.208 11.072 -29.308 1.00 41.28 119 SER A CA 1
ATOM 940 C C . SER A 1 119 ? 4.702 9.710 -29.763 1.00 41.28 119 SER A C 1
ATOM 942 O O . SER A 1 119 ? 3.693 9.571 -30.453 1.00 41.28 119 SER A O 1
ATOM 944 N N . SER A 1 120 ? 5.479 8.682 -29.443 1.00 40.78 120 SER A N 1
ATOM 945 C CA . SER A 1 120 ? 5.070 7.291 -29.550 1.00 40.78 120 SER A CA 1
ATOM 946 C C . SER A 1 120 ? 3.808 7.090 -28.715 1.00 40.78 120 SER A C 1
ATOM 948 O O . SER A 1 120 ? 3.942 6.898 -27.513 1.00 40.78 120 SER A O 1
ATOM 950 N N . GLN A 1 121 ? 2.628 7.197 -29.347 1.00 44.12 121 GLN A N 1
ATOM 951 C CA . GLN A 1 121 ? 1.274 6.882 -28.855 1.00 44.12 121 GLN A CA 1
ATOM 952 C C . GLN A 1 121 ? 1.235 6.406 -27.393 1.00 44.12 121 GLN A C 1
ATOM 954 O O . GLN A 1 121 ? 1.018 5.226 -27.106 1.00 44.12 121 GLN A O 1
ATOM 959 N N . SER A 1 122 ? 1.484 7.318 -26.455 1.00 50.31 122 SER A N 1
ATOM 960 C CA . SER A 1 122 ? 1.459 7.004 -25.037 1.00 50.31 122 SER A CA 1
ATOM 961 C C . SER A 1 122 ? 0.007 7.033 -24.610 1.00 50.31 122 SER A C 1
ATOM 963 O O . SER A 1 122 ? -0.678 8.033 -24.810 1.00 50.31 122 SER A O 1
ATOM 965 N N . GLN A 1 123 ? -0.465 5.925 -24.048 1.00 58.38 123 GLN A N 1
ATOM 966 C CA . GLN A 1 123 ? -1.718 5.881 -23.301 1.00 58.38 123 GLN A CA 1
ATOM 967 C C . GLN A 1 123 ? -1.788 7.122 -22.398 1.00 58.38 123 GLN A C 1
ATOM 969 O O . GLN A 1 123 ? -0.806 7.416 -21.714 1.00 58.38 123 GLN A O 1
ATOM 974 N N . GLU A 1 124 ? -2.901 7.859 -22.400 1.00 71.75 124 GLU A N 1
ATOM 975 C CA . GLU A 1 124 ? -3.111 8.923 -21.415 1.00 71.75 124 GLU A CA 1
ATOM 976 C C . GLU A 1 124 ? -3.272 8.261 -20.039 1.00 71.75 124 GLU A C 1
ATOM 978 O O . GLU A 1 124 ? -4.358 7.859 -19.614 1.00 71.75 124 GLU A O 1
ATOM 983 N N . GLU A 1 125 ? -2.142 8.048 -19.369 1.00 88.25 125 GLU A N 1
ATOM 984 C CA . GLU A 1 125 ? -2.094 7.562 -18.001 1.00 88.25 125 GLU A CA 1
ATOM 985 C C . GLU A 1 125 ? -2.272 8.745 -17.052 1.00 88.25 125 GLU A C 1
ATOM 987 O O . GLU A 1 125 ? -1.396 9.599 -16.906 1.00 88.25 125 GLU A O 1
ATOM 992 N N . GLU A 1 126 ? -3.407 8.774 -16.363 1.00 93.69 126 GLU A N 1
ATOM 993 C CA . GLU A 1 126 ? -3.663 9.768 -15.332 1.00 93.69 126 GLU A CA 1
ATOM 994 C C . GLU A 1 126 ? -2.905 9.368 -14.062 1.00 93.69 126 GLU A C 1
ATOM 996 O O . GLU A 1 126 ? -3.181 8.328 -13.446 1.00 93.69 126 GLU A O 1
ATOM 1001 N N . ARG A 1 127 ? -1.921 10.186 -13.674 1.00 96.19 127 ARG A N 1
ATOM 1002 C CA . ARG A 1 127 ? -1.093 9.975 -12.483 1.00 96.19 127 ARG A CA 1
ATOM 1003 C C . ARG A 1 127 ? -1.310 11.092 -11.470 1.00 96.19 127 ARG A C 1
ATOM 1005 O O . ARG A 1 127 ? -1.365 12.26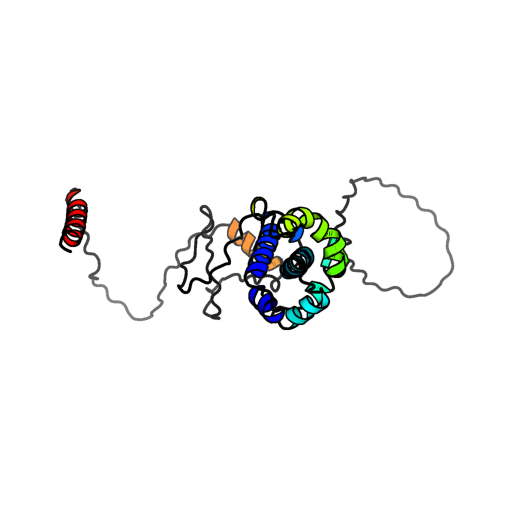1 -11.828 1.00 96.19 127 ARG A O 1
ATOM 1012 N N . GLY A 1 128 ? -1.377 10.710 -10.201 1.00 97.00 128 GLY A N 1
ATOM 1013 C CA . GLY A 1 128 ? -1.507 11.618 -9.065 1.00 97.00 128 GLY A CA 1
ATOM 1014 C C . GLY A 1 128 ? -0.572 11.240 -7.925 1.00 97.00 128 GLY A C 1
ATOM 1015 O O . GLY A 1 128 ? 0.251 10.334 -8.053 1.00 97.00 128 GLY A O 1
ATOM 1016 N N . ASP A 1 129 ? -0.683 11.915 -6.788 1.00 98.06 129 ASP A N 1
ATOM 1017 C CA . ASP A 1 129 ? 0.057 11.523 -5.590 1.00 98.06 129 ASP A CA 1
ATOM 1018 C C . ASP A 1 129 ? -0.592 10.326 -4.860 1.00 98.06 129 ASP A C 1
ATOM 1020 O O . ASP A 1 129 ? -1.687 9.854 -5.187 1.00 98.06 129 ASP A O 1
ATOM 1024 N N . LEU A 1 130 ? 0.108 9.793 -3.855 1.00 98.44 130 LEU A N 1
ATOM 1025 C CA . LEU A 1 130 ? -0.365 8.659 -3.056 1.00 98.44 130 LEU A CA 1
ATOM 1026 C C . LEU A 1 130 ? -1.692 8.941 -2.338 1.00 98.44 130 LEU A C 1
ATOM 1028 O O . LEU A 1 130 ? -2.479 8.019 -2.125 1.00 98.44 130 LEU A O 1
ATOM 1032 N N . ILE A 1 131 ? -1.939 10.194 -1.952 1.00 98.38 131 ILE A N 1
ATOM 1033 C CA . ILE A 1 131 ? -3.147 10.598 -1.229 1.00 98.38 131 ILE A CA 1
ATOM 1034 C C . ILE A 1 131 ? -4.333 10.621 -2.197 1.00 98.38 131 ILE A C 1
ATOM 1036 O O . ILE A 1 131 ? -5.398 10.095 -1.871 1.00 98.38 131 ILE A O 1
ATOM 1040 N N . GLN A 1 132 ? -4.145 11.158 -3.403 1.00 98.25 132 GLN A N 1
ATOM 1041 C CA . GLN A 1 132 ? -5.123 11.089 -4.485 1.00 98.25 132 GLN A CA 1
ATOM 1042 C C . GLN A 1 132 ? -5.457 9.633 -4.805 1.00 98.25 132 GLN A C 1
ATOM 1044 O O . GLN A 1 132 ? -6.627 9.267 -4.758 1.00 98.25 132 GLN A O 1
ATOM 1049 N N . PHE A 1 133 ? -4.450 8.778 -5.008 1.00 98.38 133 PHE A N 1
ATOM 1050 C CA . PHE A 1 133 ? -4.659 7.342 -5.221 1.00 98.38 133 PHE A CA 1
ATOM 1051 C C . PHE A 1 133 ? -5.448 6.684 -4.084 1.00 98.38 133 PHE A C 1
ATOM 1053 O O . PHE A 1 133 ? -6.376 5.900 -4.324 1.00 98.38 133 PHE A O 1
ATOM 1060 N N . TYR A 1 134 ? -5.102 7.012 -2.838 1.00 98.50 134 TYR A N 1
ATOM 1061 C CA . TYR A 1 134 ? -5.809 6.498 -1.678 1.00 98.50 134 TYR A CA 1
ATOM 1062 C C . TYR A 1 134 ? -7.297 6.862 -1.721 1.00 98.50 134 TYR A C 1
ATOM 1064 O O . TYR A 1 134 ? -8.145 5.979 -1.578 1.00 98.50 134 TYR A O 1
ATOM 1072 N N . ASN A 1 135 ? -7.604 8.139 -1.954 1.00 98.00 135 ASN A N 1
ATOM 1073 C CA . ASN A 1 135 ? -8.962 8.674 -1.920 1.00 98.00 135 ASN A CA 1
ATOM 1074 C C . ASN A 1 135 ? -9.818 8.221 -3.109 1.00 98.00 135 ASN A C 1
ATOM 1076 O O . ASN A 1 135 ? -10.997 7.928 -2.929 1.00 98.00 135 ASN A O 1
ATOM 1080 N N . THR A 1 136 ? -9.249 8.157 -4.314 1.00 97.31 136 THR A N 1
ATOM 1081 C CA . THR A 1 136 ? -10.015 7.884 -5.541 1.00 97.31 136 THR A CA 1
ATOM 1082 C C . THR A 1 136 ? -10.093 6.406 -5.886 1.00 97.31 136 THR A C 1
ATOM 1084 O O . THR A 1 136 ? -10.985 6.007 -6.625 1.00 97.31 136 THR A O 1
ATOM 1087 N N . THR A 1 137 ? -9.174 5.578 -5.377 1.00 97.12 137 THR A N 1
ATOM 1088 C CA . THR A 1 137 ? -9.071 4.177 -5.807 1.00 97.12 137 THR A CA 1
ATOM 1089 C C . THR A 1 137 ? -8.970 3.199 -4.645 1.00 97.12 137 THR A C 1
ATOM 1091 O O . THR A 1 137 ? -9.794 2.288 -4.535 1.00 97.12 137 THR A O 1
ATOM 1094 N N . PHE A 1 138 ? -7.969 3.353 -3.773 1.00 98.25 138 PHE A N 1
ATOM 1095 C CA . PHE A 1 138 ? -7.685 2.347 -2.744 1.00 98.25 138 PHE A CA 1
ATOM 1096 C C . PHE A 1 138 ? -8.833 2.220 -1.738 1.00 98.25 138 PHE A C 1
ATOM 1098 O O . PHE A 1 138 ? -9.308 1.114 -1.474 1.00 98.25 138 PHE A O 1
ATOM 1105 N N . ILE A 1 139 ? -9.317 3.346 -1.201 1.00 97.69 139 ILE A N 1
ATOM 1106 C CA . ILE A 1 139 ? -10.378 3.350 -0.188 1.00 97.69 139 ILE A CA 1
ATOM 1107 C C . ILE A 1 139 ? -11.688 2.781 -0.738 1.00 97.69 139 ILE A C 1
ATOM 1109 O O . ILE A 1 139 ? -12.368 2.048 -0.029 1.00 97.69 139 ILE A O 1
ATOM 1113 N N . LEU A 1 140 ? -12.014 3.038 -2.009 1.00 97.19 140 LEU A N 1
ATOM 1114 C CA . LEU A 1 140 ? -13.240 2.527 -2.629 1.00 97.19 140 LEU A CA 1
ATOM 1115 C C . LEU A 1 140 ? -13.275 0.996 -2.653 1.00 97.19 140 LEU A C 1
ATOM 1117 O O . LEU A 1 140 ? -14.340 0.403 -2.506 1.00 97.19 140 LEU A O 1
ATOM 1121 N N . LYS A 1 141 ? -12.112 0.352 -2.809 1.00 97.12 141 LYS A N 1
ATOM 1122 C CA . LYS A 1 141 ? -11.993 -1.111 -2.815 1.00 97.12 141 LYS A CA 1
ATOM 1123 C C . LYS A 1 141 ? -11.823 -1.703 -1.419 1.00 97.12 141 LYS A C 1
ATOM 1125 O O . LYS A 1 141 ? -12.384 -2.756 -1.141 1.00 97.12 141 LYS A O 1
ATOM 1130 N N . MET A 1 142 ? -11.070 -1.039 -0.544 1.00 97.38 142 MET A N 1
ATOM 1131 C CA . MET A 1 142 ? -10.639 -1.626 0.730 1.00 97.38 142 MET A CA 1
ATOM 1132 C C . MET A 1 142 ? -11.492 -1.225 1.940 1.00 97.38 142 MET A C 1
ATOM 1134 O O . MET A 1 142 ? -11.386 -1.870 2.980 1.00 97.38 142 MET A O 1
ATOM 1138 N N . LYS A 1 143 ? -12.346 -0.194 1.846 1.00 95.56 143 LYS A N 1
ATOM 1139 C CA . LYS A 1 143 ? -13.107 0.334 2.997 1.00 95.56 143 LYS A CA 1
ATOM 1140 C C . LYS A 1 143 ? -14.005 -0.707 3.663 1.00 95.56 143 LYS A C 1
ATOM 1142 O O . LYS A 1 143 ? -13.986 -0.806 4.885 1.00 95.56 143 LYS A O 1
ATOM 1147 N N . SER A 1 144 ? -14.774 -1.472 2.889 1.00 94.12 144 SER A N 1
ATOM 1148 C CA . SER A 1 144 ? -15.692 -2.489 3.427 1.00 94.12 144 SER A CA 1
ATOM 1149 C C . SER A 1 144 ? -14.952 -3.579 4.205 1.00 94.12 144 SER A C 1
ATOM 1151 O O . SER A 1 144 ? -15.396 -3.981 5.276 1.00 94.12 144 SER A O 1
ATOM 1153 N N . PHE A 1 145 ? -13.796 -4.010 3.700 1.00 94.81 145 PHE A N 1
ATOM 1154 C CA . PHE A 1 145 ? -12.932 -4.969 4.379 1.00 94.81 145 PHE A CA 1
ATOM 1155 C C . PHE A 1 145 ? -12.300 -4.368 5.643 1.00 94.81 145 PHE A C 1
ATOM 1157 O O . PHE A 1 145 ? -12.383 -4.957 6.718 1.00 94.81 145 PHE A O 1
ATOM 1164 N N . ALA A 1 146 ? -11.702 -3.178 5.536 1.00 94.06 146 ALA A N 1
ATOM 1165 C CA . ALA A 1 146 ? -10.978 -2.547 6.638 1.00 94.06 146 ALA A CA 1
ATOM 1166 C C . ALA A 1 146 ? -11.884 -2.184 7.825 1.00 94.06 146 ALA A C 1
ATOM 1168 O O . ALA A 1 146 ? -11.449 -2.273 8.970 1.00 94.06 146 ALA A O 1
ATOM 1169 N N . LEU A 1 147 ? -13.149 -1.819 7.576 1.00 93.38 147 LEU A N 1
ATOM 1170 C CA . LEU A 1 147 ? -14.113 -1.483 8.630 1.00 93.38 147 LEU A CA 1
ATOM 1171 C C . LEU A 1 147 ? -14.398 -2.638 9.598 1.00 93.38 147 LEU A C 1
ATOM 1173 O O . LEU A 1 147 ? -14.770 -2.375 10.740 1.00 93.38 147 LEU A O 1
ATOM 1177 N N . ARG A 1 148 ? -14.143 -3.892 9.204 1.00 90.94 148 ARG A N 1
ATOM 1178 C CA . ARG A 1 148 ? -14.259 -5.058 10.097 1.00 90.94 148 ARG A CA 1
ATOM 1179 C C . ARG A 1 148 ? -13.290 -5.003 11.287 1.00 90.94 148 ARG A C 1
ATOM 1181 O O . ARG A 1 148 ? -13.470 -5.728 12.255 1.00 90.94 148 ARG A O 1
ATOM 1188 N N . TYR A 1 149 ? -12.285 -4.124 11.242 1.00 88.62 149 TYR A N 1
ATOM 1189 C CA . TYR A 1 149 ? -11.313 -3.913 12.317 1.00 88.62 149 TYR A CA 1
ATOM 1190 C C . TYR A 1 149 ? -11.562 -2.645 13.161 1.00 88.62 149 TYR A C 1
ATOM 1192 O O . TYR A 1 149 ? -10.740 -2.338 14.024 1.00 88.62 149 TYR A O 1
ATOM 1200 N N . ALA A 1 150 ? -12.642 -1.887 12.918 1.00 84.25 150 ALA A N 1
ATOM 1201 C CA . ALA A 1 150 ? -12.855 -0.558 13.511 1.00 84.25 150 ALA A CA 1
ATOM 1202 C C . ALA A 1 150 ? -13.177 -0.561 15.021 1.00 84.25 150 ALA A C 1
ATOM 1204 O O . ALA A 1 150 ? -12.958 0.442 15.700 1.00 84.25 150 ALA A O 1
ATOM 1205 N N . THR A 1 151 ? -13.689 -1.666 15.567 1.00 71.56 151 THR A N 1
ATOM 1206 C CA . THR A 1 151 ? -14.030 -1.796 16.993 1.00 71.56 151 THR A CA 1
ATOM 1207 C C . THR A 1 151 ? -13.578 -3.147 17.538 1.00 71.56 151 THR A C 1
ATOM 1209 O O . THR A 1 151 ? -13.682 -4.169 16.863 1.00 71.56 151 THR A O 1
ATOM 1212 N N . ASN A 1 152 ? -13.093 -3.163 18.784 1.00 63.16 152 ASN A N 1
ATOM 1213 C CA . ASN A 1 152 ? -12.737 -4.408 19.473 1.00 63.16 152 ASN A CA 1
ATOM 1214 C C . ASN A 1 152 ? -13.960 -5.298 19.774 1.00 63.16 152 ASN A C 1
ATOM 1216 O O . ASN A 1 152 ? -13.783 -6.503 19.928 1.00 63.16 152 ASN A O 1
ATOM 1220 N N . ASP A 1 153 ? -15.175 -4.736 19.799 1.00 57.31 153 ASP A N 1
ATOM 1221 C CA . ASP A 1 153 ? -16.423 -5.497 19.982 1.00 57.31 153 ASP A CA 1
ATOM 1222 C C . ASP A 1 153 ? -16.811 -6.335 18.758 1.00 57.31 153 ASP A C 1
ATOM 1224 O O . ASP A 1 153 ? -17.417 -7.393 18.898 1.00 57.31 153 ASP A O 1
ATOM 1228 N N . ASN A 1 154 ? -16.383 -5.947 17.552 1.00 57.91 154 ASN A N 1
ATOM 1229 C CA . ASN A 1 154 ? -16.653 -6.705 16.325 1.00 57.91 154 ASN A CA 1
ATOM 1230 C C . ASN A 1 154 ? -15.665 -7.861 16.105 1.00 57.91 154 ASN A C 1
ATOM 1232 O O . ASN A 1 154 ? -15.494 -8.341 14.986 1.00 57.91 154 ASN A O 1
ATOM 1236 N N . ARG A 1 155 ? -15.012 -8.347 17.168 1.00 61.44 155 ARG A N 1
ATOM 1237 C CA . ARG A 1 155 ? -14.051 -9.458 17.096 1.00 61.44 155 ARG A CA 1
ATOM 1238 C C . ARG A 1 155 ? -14.617 -10.725 16.458 1.00 61.44 155 ARG A C 1
ATOM 1240 O O . ARG A 1 155 ? -13.847 -11.467 15.862 1.00 61.44 155 ARG A O 1
ATOM 1247 N N . ALA A 1 156 ? -15.925 -10.950 16.567 1.00 63.88 156 ALA A N 1
ATOM 1248 C CA . ALA A 1 156 ? -16.594 -12.094 15.954 1.00 63.88 156 ALA A CA 1
ATOM 1249 C C . ALA A 1 156 ? -16.695 -11.996 14.418 1.00 63.88 156 ALA A C 1
ATOM 1251 O O . ALA A 1 156 ? -16.709 -13.027 13.754 1.00 63.88 156 ALA A O 1
ATOM 1252 N N . ASP A 1 157 ? -16.735 -10.781 13.862 1.00 70.69 157 ASP A N 1
ATOM 1253 C CA . ASP A 1 157 ? -16.912 -10.525 12.421 1.00 70.69 157 ASP A CA 1
ATOM 1254 C C . ASP A 1 157 ? -15.600 -10.069 11.738 1.00 70.69 157 ASP A C 1
ATOM 1256 O O . ASP A 1 157 ? -15.490 -9.942 10.513 1.00 70.69 157 ASP A O 1
ATOM 1260 N N . ALA A 1 158 ? -14.557 -9.829 12.541 1.00 77.06 158 ALA A N 1
ATOM 1261 C CA . ALA A 1 158 ? -13.219 -9.524 12.064 1.00 77.06 158 ALA A CA 1
ATOM 1262 C C . ALA A 1 158 ? -12.576 -10.776 11.433 1.00 77.06 158 ALA A C 1
ATOM 1264 O O . ALA A 1 158 ? -12.479 -11.815 12.091 1.00 77.06 158 ALA A O 1
ATOM 1265 N N . PRO A 1 159 ? -12.070 -10.696 10.187 1.00 81.50 159 PRO A N 1
ATOM 1266 C CA . PRO A 1 159 ? -11.350 -11.805 9.577 1.00 81.50 159 PRO A CA 1
ATOM 1267 C C . PRO A 1 159 ? -10.148 -12.216 10.439 1.00 81.50 159 PRO A C 1
ATOM 1269 O O . PRO A 1 159 ? -9.482 -11.331 11.001 1.00 81.50 159 PRO A O 1
ATOM 1272 N N . PRO A 1 160 ? -9.832 -13.524 10.516 1.00 88.06 160 PRO A N 1
ATOM 1273 C CA . PRO A 1 160 ? -8.676 -13.997 11.262 1.00 88.06 160 PRO A CA 1
ATOM 1274 C C . PRO A 1 160 ? -7.406 -13.315 10.751 1.00 88.06 160 PRO A C 1
ATOM 1276 O O . PRO A 1 160 ? -7.263 -13.046 9.558 1.00 88.06 160 PRO A O 1
ATOM 1279 N N . LEU A 1 161 ? -6.483 -13.024 11.668 1.00 91.62 161 LEU A N 1
ATOM 1280 C CA . LEU A 1 161 ? -5.229 -12.379 11.302 1.00 91.62 161 LEU A CA 1
ATOM 1281 C C . LEU A 1 161 ? -4.379 -13.319 10.452 1.00 91.62 161 LEU A C 1
ATOM 1283 O O . LEU A 1 161 ? -4.152 -14.476 10.814 1.00 91.62 161 LEU A O 1
ATOM 1287 N N . SER A 1 162 ? -3.857 -12.790 9.354 1.00 91.62 162 SER A N 1
ATOM 1288 C CA . SER A 1 162 ? -2.968 -13.529 8.473 1.00 91.62 162 SER A CA 1
ATOM 1289 C C . SER A 1 162 ? -1.652 -13.862 9.175 1.00 91.62 162 SER A C 1
ATOM 1291 O O . SER A 1 162 ? -1.086 -13.011 9.875 1.00 91.62 162 SER A O 1
ATOM 1293 N N . PRO A 1 163 ? -1.101 -15.070 8.970 1.00 90.06 163 PRO A N 1
ATOM 1294 C CA . PRO A 1 163 ? 0.184 -15.431 9.544 1.00 90.06 163 PRO A CA 1
ATOM 1295 C C . PRO A 1 163 ? 1.280 -14.517 8.985 1.00 90.06 163 PRO A C 1
ATOM 1297 O O . PRO A 1 163 ? 1.393 -14.314 7.774 1.00 90.06 163 PRO A O 1
ATOM 1300 N N . PHE A 1 164 ? 2.114 -13.958 9.864 1.00 85.38 164 PHE A N 1
ATOM 1301 C CA . PHE A 1 164 ? 3.236 -13.136 9.419 1.00 85.38 164 PHE A CA 1
ATOM 1302 C C . PHE A 1 164 ? 4.294 -14.029 8.743 1.00 85.38 164 PHE A C 1
ATOM 1304 O O . PHE A 1 164 ? 4.623 -15.093 9.284 1.00 85.38 164 PHE A O 1
ATOM 1311 N N . PRO A 1 165 ? 4.888 -13.619 7.606 1.00 82.50 165 PRO A N 1
ATOM 1312 C CA . PRO A 1 165 ? 5.899 -14.420 6.932 1.00 82.50 165 PRO A CA 1
ATOM 1313 C C . PRO A 1 165 ? 7.080 -14.685 7.868 1.00 82.50 165 PRO A C 1
ATOM 1315 O O . PRO A 1 165 ? 7.761 -13.758 8.317 1.00 82.50 165 PRO A O 1
ATOM 1318 N N . SER A 1 166 ? 7.321 -15.959 8.174 1.00 72.38 166 SER A N 1
ATOM 1319 C CA . SER A 1 166 ? 8.473 -16.368 8.973 1.00 72.38 166 SER A CA 1
ATOM 1320 C C . SER A 1 166 ? 9.685 -16.552 8.070 1.00 72.38 166 SER A C 1
ATOM 1322 O O . SER A 1 166 ? 9.637 -17.297 7.090 1.00 72.38 166 SER A O 1
ATOM 1324 N N . VAL A 1 167 ? 10.794 -15.896 8.414 1.00 65.69 167 VAL A N 1
ATOM 1325 C CA . VAL A 1 167 ? 12.087 -16.176 7.786 1.00 65.69 167 VAL A CA 1
ATOM 1326 C C . VAL A 1 167 ? 12.584 -17.482 8.392 1.00 65.69 167 VAL A C 1
ATOM 1328 O O . VAL A 1 167 ? 13.025 -17.515 9.537 1.00 65.69 167 VAL A O 1
ATOM 1331 N N . ARG A 1 168 ? 12.437 -18.586 7.658 1.00 62.59 168 ARG A N 1
ATOM 1332 C CA . ARG A 1 168 ? 12.937 -19.887 8.105 1.00 62.59 168 ARG A CA 1
ATOM 1333 C C . ARG A 1 168 ? 14.463 -19.879 7.950 1.00 62.59 168 ARG A C 1
ATOM 1335 O O . ARG A 1 168 ? 14.955 -19.618 6.859 1.00 62.59 168 ARG A O 1
ATOM 1342 N N . ALA A 1 169 ? 15.194 -20.133 9.036 1.00 57.81 169 ALA A N 1
ATOM 1343 C CA . ALA A 1 169 ? 16.657 -19.995 9.093 1.00 57.81 169 ALA A CA 1
ATOM 1344 C C . ALA A 1 169 ? 17.436 -21.029 8.252 1.00 57.81 169 ALA A C 1
ATOM 1346 O O . ALA A 1 169 ? 18.639 -20.889 8.069 1.00 57.81 169 ALA A O 1
ATOM 1347 N N . GLN A 1 170 ? 16.764 -22.065 7.741 1.00 60.91 170 GLN A N 1
ATOM 1348 C CA . GLN A 1 170 ? 17.402 -23.147 6.993 1.00 60.91 170 GLN A CA 1
ATOM 1349 C C . GLN A 1 170 ? 17.380 -22.874 5.480 1.00 60.91 170 GLN A C 1
ATOM 1351 O O . GLN A 1 170 ? 16.350 -22.414 4.969 1.00 60.91 170 GLN A O 1
ATOM 1356 N N . PRO A 1 171 ? 18.468 -23.176 4.743 1.00 61.06 171 PRO A N 1
ATOM 1357 C CA . PRO A 1 171 ? 18.502 -23.035 3.295 1.00 61.06 171 PRO A CA 1
ATOM 1358 C C . PRO A 1 171 ? 17.439 -23.945 2.674 1.00 61.06 171 PRO A C 1
ATOM 1360 O O . PRO A 1 171 ? 17.544 -25.168 2.689 1.00 61.06 171 PRO A O 1
ATOM 1363 N N . LEU A 1 172 ? 16.380 -23.335 2.144 1.00 66.81 172 LEU A N 1
ATOM 1364 C CA . LEU A 1 172 ? 15.338 -24.061 1.431 1.00 66.81 172 LEU A CA 1
ATOM 1365 C C . LEU A 1 172 ? 15.907 -24.541 0.096 1.00 66.81 172 LEU A C 1
ATOM 1367 O O . LEU A 1 172 ? 16.334 -23.727 -0.731 1.00 66.81 172 LEU A O 1
ATOM 1371 N N . SER A 1 173 ? 15.875 -25.856 -0.124 1.00 73.12 173 SER A N 1
ATOM 1372 C CA . SER A 1 173 ? 16.052 -26.433 -1.456 1.00 73.12 173 SER A CA 1
ATOM 1373 C C . SER A 1 173 ? 15.100 -25.742 -2.441 1.00 73.12 173 SER A C 1
ATOM 1375 O O . SER A 1 173 ? 13.952 -25.465 -2.071 1.00 73.12 173 SER A O 1
ATOM 1377 N N . PRO A 1 174 ? 15.531 -25.449 -3.683 1.00 82.50 174 PRO A N 1
ATOM 1378 C CA . PRO A 1 174 ? 14.662 -24.837 -4.680 1.00 82.50 174 PRO A CA 1
ATOM 1379 C C . PRO A 1 174 ? 13.355 -25.625 -4.835 1.00 82.50 174 PRO A C 1
ATOM 1381 O O . PRO A 1 174 ? 13.359 -26.822 -5.127 1.00 82.50 174 PRO A O 1
ATOM 1384 N N . ARG A 1 175 ? 12.219 -24.958 -4.626 1.00 83.88 175 ARG A N 1
ATOM 1385 C CA . ARG A 1 175 ? 10.890 -25.564 -4.729 1.00 83.88 175 ARG A CA 1
ATOM 1386 C C . ARG A 1 175 ? 10.421 -25.507 -6.172 1.00 83.88 175 ARG A C 1
ATOM 1388 O O . ARG A 1 175 ? 10.324 -24.425 -6.743 1.00 83.88 175 ARG A O 1
ATOM 1395 N N . ARG A 1 176 ? 10.069 -26.655 -6.750 1.00 86.69 176 ARG A N 1
ATOM 1396 C CA . ARG A 1 176 ? 9.482 -26.709 -8.094 1.00 86.69 176 ARG A CA 1
ATOM 1397 C C . ARG A 1 176 ? 8.082 -26.079 -8.097 1.00 86.69 176 ARG A C 1
ATOM 1399 O O . ARG A 1 176 ? 7.268 -26.403 -7.235 1.00 86.69 176 ARG A O 1
ATOM 1406 N N . VAL A 1 177 ? 7.806 -25.200 -9.062 1.00 87.62 177 VAL A N 1
ATOM 1407 C CA . VAL A 1 177 ? 6.526 -24.457 -9.170 1.00 87.62 177 VAL A CA 1
ATOM 1408 C C . VAL A 1 177 ? 5.678 -24.841 -10.380 1.00 87.62 177 VAL A C 1
ATOM 1410 O O . VAL A 1 177 ? 4.523 -24.443 -10.476 1.00 87.62 177 VAL A O 1
ATOM 1413 N N . SER A 1 178 ? 6.219 -25.635 -11.304 1.00 83.88 178 SER A N 1
ATOM 1414 C CA . SER A 1 178 ? 5.481 -26.140 -12.462 1.00 83.88 178 SER A CA 1
ATOM 1415 C C . SER A 1 178 ? 5.760 -27.623 -12.659 1.00 83.88 178 SER A C 1
ATOM 1417 O O . SER A 1 178 ? 6.909 -28.046 -12.595 1.00 83.88 178 SER A O 1
ATOM 1419 N N . GLN A 1 179 ? 4.724 -28.418 -12.933 1.00 82.94 179 GLN A N 1
ATOM 1420 C CA . GLN A 1 179 ? 4.886 -29.831 -13.298 1.00 82.94 179 GLN A CA 1
ATOM 1421 C C . GLN A 1 179 ? 5.366 -30.003 -14.748 1.00 82.94 179 GLN A C 1
ATOM 1423 O O . GLN A 1 179 ? 6.071 -30.961 -15.051 1.00 82.94 179 GLN A O 1
ATOM 1428 N N . ARG A 1 180 ? 5.023 -29.053 -15.631 1.00 81.19 180 ARG A N 1
ATOM 1429 C CA . ARG A 1 180 ? 5.371 -29.087 -17.063 1.00 81.19 180 ARG A CA 1
ATOM 1430 C C . ARG A 1 180 ? 6.759 -28.524 -17.353 1.00 81.19 180 ARG A C 1
ATOM 1432 O O . ARG A 1 180 ? 7.452 -29.025 -18.225 1.00 81.19 180 ARG A O 1
ATOM 1439 N N . HIS A 1 181 ? 7.173 -27.508 -16.600 1.00 82.50 181 HIS A N 1
ATOM 1440 C CA . HIS A 1 181 ? 8.445 -26.820 -16.809 1.00 82.50 181 HIS A CA 1
ATOM 1441 C C . HIS A 1 181 ? 9.404 -27.114 -15.649 1.00 82.50 181 HIS A C 1
ATOM 1443 O O . HIS A 1 181 ? 8.971 -27.311 -14.509 1.00 82.50 181 HIS A O 1
ATOM 1449 N N . SER A 1 182 ? 10.709 -27.110 -15.910 1.00 82.31 182 SER A N 1
ATOM 1450 C CA . SER A 1 182 ? 11.754 -27.205 -14.877 1.00 82.31 182 SER A CA 1
ATOM 1451 C C . SER A 1 182 ? 11.956 -25.852 -14.179 1.00 82.31 182 SER A C 1
ATOM 1453 O O . SER A 1 182 ? 13.049 -25.296 -14.173 1.00 82.31 182 SER A O 1
ATOM 1455 N N . LEU A 1 183 ? 10.870 -25.292 -13.636 1.00 85.50 183 LEU A N 1
ATOM 1456 C CA . LEU A 1 183 ? 10.859 -24.009 -12.934 1.00 85.50 183 LEU A CA 1
ATOM 1457 C C . LEU A 1 183 ? 10.927 -24.227 -11.429 1.00 85.50 183 LEU A C 1
ATOM 1459 O O . LEU A 1 183 ? 10.089 -24.935 -10.860 1.00 85.50 183 LEU A O 1
ATOM 1463 N N . TYR A 1 184 ? 11.887 -23.565 -10.792 1.00 85.75 184 TYR A N 1
ATOM 1464 C CA . TYR A 1 184 ? 12.127 -23.638 -9.358 1.00 85.75 184 TYR A CA 1
ATOM 1465 C C . TYR A 1 184 ? 12.172 -22.237 -8.753 1.00 85.75 184 TYR A C 1
ATOM 1467 O O . TYR A 1 184 ? 12.652 -21.296 -9.380 1.00 85.75 184 TYR A O 1
ATOM 1475 N N . VAL A 1 185 ? 11.693 -22.113 -7.519 1.00 86.44 185 VAL A N 1
ATOM 1476 C CA . VAL A 1 185 ? 11.759 -20.894 -6.714 1.00 86.44 185 VAL A CA 1
ATOM 1477 C C . VAL A 1 185 ? 12.557 -21.193 -5.454 1.00 86.44 185 VAL A C 1
ATOM 1479 O O . VAL A 1 185 ? 12.269 -22.149 -4.734 1.00 86.44 185 VAL A O 1
ATOM 1482 N N . SER A 1 186 ? 13.557 -20.368 -5.174 1.00 79.06 186 SER A N 1
ATOM 1483 C CA . SER A 1 186 ? 14.366 -20.429 -3.958 1.00 79.06 186 SER A CA 1
ATOM 1484 C C . SER A 1 186 ? 14.459 -19.042 -3.322 1.00 79.06 186 SER A C 1
ATOM 1486 O O . SER A 1 186 ? 14.358 -18.045 -4.042 1.00 79.06 186 SER A O 1
ATOM 1488 N N . PRO A 1 187 ? 14.692 -18.945 -2.002 1.00 78.56 187 PRO A N 1
ATOM 1489 C CA . PRO A 1 187 ? 15.046 -17.677 -1.376 1.00 78.56 187 PRO A CA 1
ATOM 1490 C C . PRO A 1 187 ? 16.235 -17.024 -2.089 1.00 78.56 187 PRO A C 1
ATOM 1492 O O . PRO A 1 187 ? 17.160 -17.712 -2.528 1.00 78.56 187 PRO A O 1
ATOM 1495 N N . HIS A 1 188 ? 16.209 -15.698 -2.210 1.00 70.25 188 HIS A N 1
ATOM 1496 C CA . HIS A 1 188 ? 17.286 -14.950 -2.849 1.00 70.25 188 HIS A CA 1
ATOM 1497 C C . HIS A 1 188 ? 18.578 -15.091 -2.032 1.00 70.25 188 HIS A C 1
ATOM 1499 O O . HIS A 1 188 ? 18.613 -14.735 -0.853 1.00 70.25 188 HIS A O 1
ATOM 1505 N N . LYS A 1 189 ? 19.640 -15.616 -2.651 1.00 69.56 189 LYS A N 1
ATOM 1506 C CA . LYS A 1 189 ? 20.980 -15.629 -2.057 1.00 69.56 189 LYS A CA 1
ATOM 1507 C C . LYS A 1 189 ? 21.613 -14.267 -2.333 1.00 69.56 189 LYS A C 1
ATOM 1509 O O . LYS A 1 189 ? 21.792 -13.906 -3.488 1.00 69.56 189 LYS A O 1
ATOM 1514 N N . ASN A 1 190 ? 21.966 -13.514 -1.291 1.00 60.84 190 ASN A N 1
ATOM 1515 C CA . ASN A 1 190 ? 22.655 -12.221 -1.439 1.00 60.84 190 ASN A CA 1
ATOM 1516 C C . ASN A 1 190 ? 24.112 -12.353 -1.930 1.00 60.84 190 ASN A C 1
ATOM 1518 O O . ASN A 1 190 ? 24.813 -11.356 -2.065 1.00 60.84 190 ASN A O 1
ATOM 1522 N N . SER A 1 191 ? 24.575 -13.576 -2.186 1.00 60.28 191 SER A N 1
ATOM 1523 C CA . SER A 1 191 ? 25.894 -13.874 -2.724 1.00 60.28 191 SER A CA 1
ATOM 1524 C C . SER A 1 191 ? 25.904 -13.635 -4.235 1.00 60.28 191 SER A C 1
ATOM 1526 O O . SER A 1 191 ? 25.150 -14.273 -4.965 1.00 60.28 191 SER A O 1
ATOM 1528 N N . SER A 1 192 ? 26.814 -12.797 -4.722 1.00 58.00 192 SER A N 1
ATOM 1529 C CA . SER A 1 192 ? 27.134 -12.570 -6.144 1.00 58.00 192 SER A CA 1
ATOM 1530 C C . SER A 1 192 ? 27.767 -13.792 -6.849 1.00 58.00 192 SER A C 1
ATOM 1532 O O . SER A 1 192 ? 28.450 -13.658 -7.861 1.00 58.00 192 SER A O 1
ATOM 1534 N N . GLY A 1 193 ? 27.568 -14.998 -6.312 1.00 57.25 193 GLY A N 1
ATOM 1535 C CA . GLY A 1 193 ? 28.231 -16.221 -6.744 1.00 57.25 193 GLY A CA 1
ATOM 1536 C C . GLY A 1 193 ? 27.666 -16.778 -8.048 1.00 57.25 193 GLY A C 1
ATOM 1537 O O . GLY A 1 193 ? 26.500 -17.160 -8.099 1.00 57.25 193 GLY A O 1
ATOM 1538 N N . CYS A 1 194 ? 28.541 -16.833 -9.058 1.00 54.12 194 CYS A N 1
ATOM 1539 C CA . CYS A 1 194 ? 28.520 -17.670 -10.263 1.00 54.12 194 CYS A CA 1
ATOM 1540 C C . CYS A 1 194 ? 27.121 -18.078 -10.752 1.00 54.12 194 CYS A C 1
ATOM 1542 O O . CYS A 1 194 ? 26.666 -19.208 -10.555 1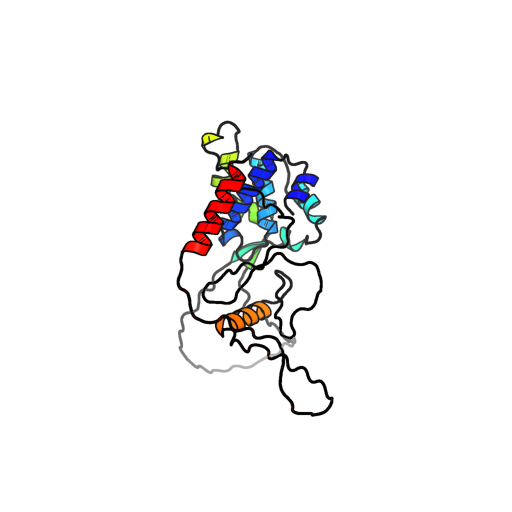.00 54.12 194 CYS A O 1
ATOM 1544 N N . LEU A 1 195 ? 26.443 -17.154 -11.433 1.00 63.34 195 LEU A N 1
ATOM 1545 C CA . LEU A 1 195 ? 25.367 -17.566 -12.318 1.00 63.34 195 LEU A CA 1
ATOM 1546 C C . LEU A 1 195 ? 25.960 -18.456 -13.417 1.00 63.34 195 LEU A C 1
ATOM 1548 O O . LEU A 1 195 ? 27.073 -18.220 -13.889 1.00 63.34 195 LEU A O 1
ATOM 1552 N N . THR A 1 196 ? 25.230 -19.494 -13.819 1.00 65.00 196 THR A N 1
ATOM 1553 C CA . THR A 1 196 ? 25.688 -20.389 -14.884 1.00 65.00 196 THR A CA 1
ATOM 1554 C C . THR A 1 196 ? 25.990 -19.587 -16.153 1.00 65.00 196 THR A C 1
ATOM 1556 O O . THR A 1 196 ? 25.178 -18.725 -16.501 1.00 65.00 196 THR A O 1
ATOM 1559 N N . PRO A 1 197 ? 27.070 -19.891 -16.899 1.00 57.16 197 PRO A N 1
ATOM 1560 C CA . PRO A 1 197 ? 27.268 -19.301 -18.218 1.00 57.16 197 PRO A CA 1
ATOM 1561 C C . PRO A 1 197 ? 26.019 -19.625 -19.048 1.00 57.16 197 PRO A C 1
ATOM 1563 O O . PRO A 1 197 ? 25.682 -20.805 -19.164 1.00 57.16 197 PRO A O 1
ATOM 1566 N N . SER A 1 198 ? 25.323 -18.577 -19.516 1.00 68.31 198 SER A N 1
ATOM 1567 C CA . SER A 1 198 ? 23.973 -18.550 -20.128 1.00 68.31 198 SER A CA 1
ATOM 1568 C C . SER A 1 198 ? 22.746 -18.305 -19.219 1.00 68.31 198 SER A C 1
ATOM 1570 O O . SER A 1 198 ? 21.627 -18.646 -19.607 1.00 68.31 198 SER A O 1
ATOM 1572 N N . SER A 1 199 ? 22.891 -17.726 -18.026 1.00 76.75 199 SER A N 1
ATOM 1573 C CA . SER A 1 199 ? 21.737 -17.338 -17.196 1.00 76.75 199 SER A CA 1
ATOM 1574 C C . SER A 1 199 ? 21.089 -16.024 -17.654 1.00 76.75 199 SER A C 1
ATOM 1576 O O . SER A 1 199 ? 21.778 -15.009 -17.768 1.00 76.75 199 SER A O 1
ATOM 1578 N N . PHE A 1 200 ? 19.764 -15.999 -17.793 1.00 82.62 200 PHE A N 1
ATOM 1579 C CA . PHE A 1 200 ? 19.003 -14.750 -17.865 1.00 82.62 200 PHE A CA 1
ATOM 1580 C C . PHE A 1 200 ? 18.681 -14.263 -16.450 1.00 82.62 200 PHE A C 1
ATOM 1582 O O . PHE A 1 200 ? 18.183 -15.034 -15.629 1.00 82.62 200 PHE A O 1
ATOM 1589 N N . THR A 1 201 ? 18.944 -12.987 -16.166 1.00 83.44 201 THR A N 1
ATOM 1590 C CA . THR A 1 201 ? 18.630 -12.371 -14.870 1.00 83.44 201 THR A CA 1
ATOM 1591 C C . THR A 1 201 ? 17.599 -11.280 -15.071 1.00 83.44 201 THR A C 1
ATOM 1593 O O . THR A 1 201 ? 17.837 -10.342 -15.821 1.00 83.44 201 THR A O 1
ATOM 1596 N N . TYR A 1 202 ? 16.482 -11.373 -14.355 1.00 85.25 202 TYR A N 1
ATOM 1597 C CA . TYR A 1 202 ? 15.516 -10.288 -14.262 1.00 85.25 202 TYR A CA 1
ATOM 1598 C C . TYR A 1 202 ? 15.439 -9.784 -12.829 1.00 85.25 202 TYR A C 1
ATOM 1600 O O . TYR A 1 202 ? 15.122 -10.542 -11.908 1.00 85.25 202 TYR A O 1
ATOM 1608 N N . ARG A 1 203 ? 15.703 -8.492 -12.637 1.00 84.19 203 ARG A N 1
ATOM 1609 C CA . ARG A 1 203 ? 15.489 -7.818 -11.358 1.00 84.19 203 ARG A CA 1
ATOM 1610 C C . ARG A 1 203 ? 14.217 -6.983 -11.446 1.00 84.19 203 ARG A C 1
ATOM 1612 O O . ARG A 1 203 ? 14.137 -6.040 -12.233 1.00 84.19 203 ARG A O 1
ATOM 1619 N N . ILE A 1 204 ? 13.237 -7.322 -10.609 1.00 80.19 204 ILE A N 1
ATOM 1620 C CA . ILE A 1 204 ? 11.972 -6.585 -10.489 1.00 80.19 204 ILE A CA 1
ATOM 1621 C C . ILE A 1 204 ? 12.285 -5.104 -10.232 1.00 80.19 204 ILE A C 1
ATOM 1623 O O . ILE A 1 204 ? 13.056 -4.788 -9.327 1.00 80.19 204 ILE A O 1
ATOM 1627 N N . ASN A 1 205 ? 11.684 -4.218 -11.029 1.00 73.50 205 ASN A N 1
ATOM 1628 C CA . ASN A 1 205 ? 11.870 -2.759 -11.008 1.00 73.50 205 ASN A CA 1
ATOM 1629 C C . ASN A 1 205 ? 13.259 -2.247 -11.434 1.00 73.50 205 ASN A C 1
ATOM 1631 O O . ASN A 1 205 ? 13.556 -1.074 -11.222 1.00 73.50 205 ASN A O 1
ATOM 1635 N N . SER A 1 206 ? 14.129 -3.083 -12.004 1.00 77.38 206 SER A N 1
ATOM 1636 C CA . SER A 1 206 ? 15.439 -2.629 -12.510 1.00 77.38 206 SER A CA 1
ATOM 1637 C C . SER A 1 206 ? 15.757 -3.130 -13.913 1.00 77.38 206 SER A C 1
ATOM 1639 O O . SER A 1 206 ? 16.457 -2.448 -14.652 1.00 77.38 206 SER A O 1
ATOM 1641 N N . SER A 1 207 ? 15.263 -4.310 -14.277 1.00 85.69 207 SER A N 1
ATOM 1642 C CA . SER A 1 207 ? 15.436 -4.875 -15.613 1.00 85.69 207 SER A CA 1
ATOM 1643 C C . SER A 1 207 ? 14.325 -4.403 -16.567 1.00 85.69 207 SER A C 1
ATOM 1645 O O . SER A 1 207 ? 13.163 -4.321 -16.148 1.00 85.69 207 SER A O 1
ATOM 1647 N N . PRO A 1 208 ? 14.634 -4.141 -17.851 1.00 88.69 208 PRO A N 1
ATOM 1648 C CA . PRO A 1 208 ? 13.637 -3.858 -18.883 1.00 88.69 208 PRO A CA 1
ATOM 1649 C C . PRO A 1 208 ? 12.625 -4.997 -19.092 1.00 88.69 208 PRO A C 1
ATOM 1651 O O . PRO A 1 208 ? 12.897 -6.165 -18.812 1.00 88.69 208 PRO A O 1
ATOM 1654 N N . SER A 1 209 ? 11.460 -4.681 -19.668 1.00 85.94 209 SER A N 1
ATOM 1655 C CA . SER A 1 209 ? 10.438 -5.679 -20.042 1.00 85.94 209 SER A CA 1
ATOM 1656 C C . SER A 1 209 ? 10.923 -6.681 -21.101 1.00 85.94 209 SER A C 1
ATOM 1658 O O . SER A 1 209 ? 10.413 -7.804 -21.185 1.00 85.94 209 SER A O 1
ATOM 1660 N N . LYS A 1 210 ? 11.936 -6.302 -21.888 1.00 89.38 210 LYS A N 1
ATOM 1661 C CA . LYS A 1 210 ? 12.594 -7.181 -22.860 1.00 89.38 210 LYS A CA 1
ATOM 1662 C C . LYS A 1 210 ? 13.221 -8.402 -22.183 1.00 89.38 210 LYS A C 1
ATOM 1664 O O . LYS A 1 210 ? 12.980 -9.517 -22.632 1.00 89.38 210 LYS A O 1
ATOM 1669 N N . ASP A 1 211 ? 13.894 -8.217 -21.050 1.00 89.94 211 ASP A N 1
ATOM 1670 C CA . ASP A 1 211 ? 14.530 -9.304 -20.295 1.00 89.94 211 ASP A CA 1
ATOM 1671 C C . ASP A 1 211 ? 13.496 -10.346 -19.830 1.00 89.94 211 ASP A C 1
ATOM 1673 O O . ASP A 1 211 ? 13.722 -11.552 -19.932 1.00 89.94 211 ASP A O 1
ATOM 1677 N N . LEU A 1 212 ? 12.315 -9.900 -19.376 1.00 89.38 212 LEU A N 1
ATOM 1678 C CA . LEU A 1 212 ? 11.198 -10.805 -19.062 1.00 89.38 212 LEU A CA 1
ATOM 1679 C C . LEU A 1 212 ? 10.686 -11.539 -20.295 1.00 89.38 212 LEU A C 1
ATOM 1681 O O . LEU A 1 212 ? 10.343 -12.717 -20.214 1.00 89.38 212 LEU A O 1
ATOM 1685 N N . SER A 1 213 ? 10.601 -10.845 -21.427 1.00 89.44 213 SER A N 1
ATOM 1686 C CA . SER A 1 213 ? 10.148 -11.433 -22.689 1.00 89.44 213 SER A CA 1
ATOM 1687 C C . SER A 1 213 ? 11.109 -12.525 -23.159 1.00 89.44 213 SER A C 1
ATOM 1689 O O . SER A 1 213 ? 10.669 -13.580 -23.618 1.00 89.44 213 SER A O 1
ATOM 1691 N N . ASP A 1 214 ? 12.410 -12.316 -22.966 1.00 89.00 214 ASP A N 1
ATOM 1692 C CA . ASP A 1 214 ? 13.464 -13.280 -23.271 1.00 89.00 214 ASP A CA 1
ATOM 1693 C C . ASP A 1 214 ? 13.386 -14.518 -22.371 1.00 89.00 214 ASP A C 1
ATOM 1695 O O . ASP A 1 214 ? 13.399 -15.646 -22.873 1.00 89.00 214 ASP A O 1
ATOM 1699 N N . ILE A 1 215 ? 13.178 -14.329 -21.064 1.00 88.62 215 ILE A N 1
ATOM 1700 C CA . ILE A 1 215 ? 12.938 -15.428 -20.114 1.00 88.62 215 ILE A CA 1
ATOM 1701 C C . ILE A 1 215 ? 11.670 -16.205 -20.486 1.00 88.62 215 ILE A C 1
ATOM 1703 O O . ILE A 1 215 ? 11.682 -17.434 -20.540 1.00 88.62 215 ILE A O 1
ATOM 1707 N N . ASN A 1 216 ? 10.572 -15.511 -20.785 1.00 89.69 216 ASN A N 1
ATOM 1708 C CA . ASN A 1 216 ? 9.311 -16.146 -21.166 1.00 89.69 216 ASN A CA 1
ATOM 1709 C C . ASN A 1 216 ? 9.449 -16.953 -22.460 1.00 89.69 216 ASN A C 1
ATOM 1711 O O . ASN A 1 216 ? 8.900 -18.051 -22.560 1.00 89.69 216 ASN A O 1
ATOM 1715 N N . ARG A 1 217 ? 10.198 -16.439 -23.441 1.00 89.19 217 ARG A N 1
ATOM 1716 C CA . ARG A 1 217 ? 10.505 -17.158 -24.682 1.00 89.19 217 ARG A CA 1
ATOM 1717 C C . ARG A 1 217 ? 11.310 -18.425 -24.402 1.00 89.19 217 ARG A C 1
ATOM 1719 O O . ARG A 1 217 ? 10.931 -19.482 -24.898 1.00 89.19 217 ARG A O 1
ATOM 1726 N N . MET A 1 218 ? 12.340 -18.343 -23.560 1.00 85.38 218 MET A N 1
ATOM 1727 C CA . MET A 1 218 ? 13.130 -19.506 -23.137 1.00 85.38 218 MET A CA 1
ATOM 1728 C C . MET A 1 218 ? 12.252 -20.578 -22.469 1.00 85.38 218 MET A C 1
ATOM 1730 O O . MET A 1 218 ? 12.358 -21.756 -22.797 1.00 85.38 218 MET A O 1
ATOM 1734 N N . ILE A 1 219 ? 11.349 -20.185 -21.565 1.00 85.62 219 ILE A N 1
ATOM 1735 C CA . ILE A 1 219 ? 10.447 -21.126 -20.877 1.00 85.62 219 ILE A CA 1
ATOM 1736 C C . ILE A 1 219 ? 9.499 -21.812 -21.869 1.00 85.62 219 ILE A C 1
ATOM 1738 O O . ILE A 1 219 ? 9.284 -23.019 -21.767 1.00 85.62 219 ILE A O 1
ATOM 1742 N N . ARG A 1 220 ? 8.956 -21.061 -22.837 1.00 85.62 220 ARG A N 1
ATOM 1743 C CA . ARG A 1 220 ? 8.028 -21.575 -23.861 1.00 85.62 220 ARG A CA 1
ATOM 1744 C C . ARG A 1 220 ? 8.692 -22.523 -24.854 1.00 85.62 220 ARG A C 1
ATOM 1746 O O . ARG A 1 220 ? 8.040 -23.455 -25.306 1.00 85.62 220 ARG A O 1
ATOM 1753 N N . GLN A 1 221 ? 9.959 -22.288 -25.187 1.00 79.12 221 GLN A N 1
ATOM 1754 C CA . GLN A 1 221 ? 10.729 -23.158 -26.081 1.00 79.12 221 GLN A CA 1
ATOM 1755 C C . GLN A 1 221 ? 11.084 -24.504 -25.428 1.00 79.12 221 GLN A C 1
ATOM 1757 O O . GLN A 1 221 ? 11.360 -25.466 -26.138 1.00 79.12 221 GLN A O 1
ATOM 1762 N N . GLY A 1 222 ? 11.015 -24.591 -24.094 1.00 67.19 222 GLY A N 1
ATOM 1763 C CA . GLY A 1 222 ? 11.376 -25.780 -23.333 1.00 67.19 222 GLY A CA 1
ATOM 1764 C C . GLY A 1 222 ? 12.893 -25.970 -23.270 1.00 67.19 222 GLY A C 1
ATOM 1765 O O . GLY A 1 222 ? 13.609 -25.851 -24.262 1.00 67.19 222 GLY A O 1
ATOM 1766 N N . CYS A 1 223 ? 13.420 -26.279 -22.085 1.00 58.00 223 CYS A N 1
ATOM 1767 C CA . CYS A 1 223 ? 14.807 -26.717 -21.981 1.00 58.00 223 CYS A CA 1
ATOM 1768 C C . CYS A 1 223 ? 14.935 -28.079 -22.671 1.00 58.00 223 CYS A C 1
ATOM 1770 O O . CYS A 1 223 ? 14.534 -29.100 -22.114 1.00 58.00 223 CYS A O 1
ATOM 1772 N N . VAL A 1 224 ? 15.530 -28.114 -23.863 1.00 53.69 224 VAL A N 1
ATOM 1773 C CA . VAL A 1 224 ? 16.158 -29.339 -24.356 1.00 53.69 224 VAL A CA 1
ATOM 1774 C C . VAL A 1 224 ? 17.237 -29.708 -23.345 1.00 53.69 224 VAL A C 1
ATOM 1776 O O . VAL A 1 224 ? 18.218 -28.984 -23.182 1.00 53.69 224 VAL A O 1
ATOM 1779 N N . ASN A 1 225 ? 17.033 -30.799 -22.608 1.00 50.91 225 ASN A N 1
ATOM 1780 C CA . ASN A 1 225 ? 18.033 -31.377 -21.719 1.00 50.91 225 ASN A CA 1
ATOM 1781 C C . ASN A 1 225 ? 19.259 -31.807 -22.542 1.00 50.91 225 ASN A C 1
ATOM 1783 O O . ASN A 1 225 ? 19.475 -32.992 -22.781 1.00 50.91 225 ASN A O 1
ATOM 1787 N N . ARG A 1 226 ? 20.116 -30.870 -22.946 1.00 49.47 226 ARG A N 1
ATOM 1788 C CA . ARG A 1 226 ? 21.517 -31.198 -23.177 1.00 49.47 226 ARG A CA 1
ATOM 1789 C C . ARG A 1 226 ? 22.106 -31.352 -21.787 1.00 49.47 226 ARG A C 1
ATOM 1791 O O . ARG A 1 226 ? 22.509 -30.373 -21.163 1.00 49.47 226 ARG A O 1
ATOM 1798 N N . LYS A 1 227 ? 22.076 -32.585 -21.267 1.00 46.91 227 LYS A N 1
ATOM 1799 C CA . LYS A 1 227 ? 22.994 -32.998 -20.203 1.00 46.91 227 LYS A CA 1
ATOM 1800 C C . LYS A 1 227 ? 24.355 -32.427 -20.602 1.00 46.91 227 LYS A C 1
ATOM 1802 O O . LYS A 1 227 ? 24.860 -32.787 -21.662 1.00 46.91 227 LYS A O 1
ATOM 1807 N N . ARG A 1 228 ? 24.896 -31.483 -19.829 1.00 48.78 228 ARG A N 1
ATOM 1808 C CA . ARG A 1 228 ? 26.285 -31.069 -20.017 1.00 48.78 228 ARG A CA 1
ATOM 1809 C C . ARG A 1 228 ? 27.111 -32.327 -19.777 1.00 48.78 228 ARG A C 1
ATOM 1811 O O . ARG A 1 228 ? 27.194 -32.793 -18.644 1.00 48.78 228 ARG A O 1
ATOM 1818 N N . ALA A 1 229 ? 27.632 -32.916 -20.849 1.00 39.16 229 ALA A N 1
ATOM 1819 C CA . ALA A 1 229 ?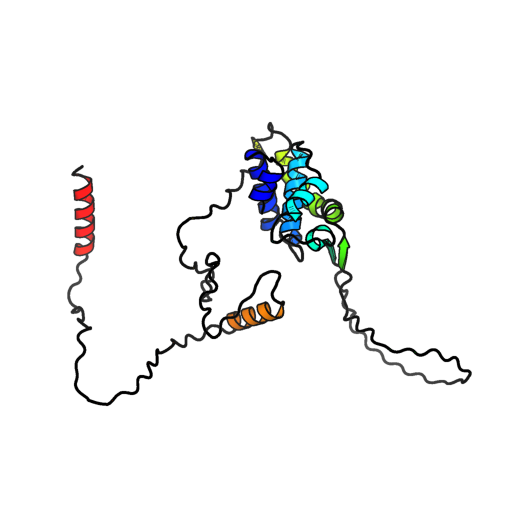 28.782 -33.785 -20.728 1.00 39.16 229 ALA A CA 1
ATOM 1820 C C . ALA A 1 229 ? 29.889 -32.902 -20.148 1.00 39.16 229 ALA A C 1
ATOM 1822 O O . ALA A 1 229 ? 30.199 -31.847 -20.705 1.00 39.16 229 ALA A O 1
ATOM 1823 N N . PHE A 1 230 ? 30.405 -33.272 -18.980 1.00 33.56 230 PHE A N 1
ATOM 1824 C CA . PHE A 1 230 ? 31.689 -32.758 -18.537 1.00 33.56 230 PHE A CA 1
ATOM 1825 C C . PHE A 1 230 ? 32.723 -33.301 -19.529 1.00 33.56 230 PHE A C 1
ATOM 1827 O O . PHE A 1 230 ? 33.160 -34.438 -19.391 1.00 33.56 230 PHE A O 1
ATOM 1834 N N . ASN A 1 231 ? 33.066 -32.522 -20.557 1.00 35.41 231 ASN A N 1
ATOM 1835 C CA . ASN A 1 231 ? 34.322 -32.733 -21.262 1.00 35.41 231 ASN A CA 1
ATOM 1836 C C . ASN A 1 231 ? 35.411 -32.198 -20.340 1.00 35.41 231 ASN A C 1
ATOM 1838 O O . ASN A 1 231 ? 35.566 -30.991 -20.170 1.00 35.41 231 ASN A O 1
ATOM 1842 N N . MET A 1 232 ? 36.101 -33.119 -19.679 1.00 35.53 232 MET A N 1
ATOM 1843 C CA . MET A 1 232 ? 37.379 -32.832 -19.058 1.00 35.53 232 MET A CA 1
ATOM 1844 C C . MET A 1 232 ? 38.420 -32.957 -20.170 1.00 35.53 232 MET A C 1
ATOM 1846 O O . MET A 1 232 ? 38.883 -34.054 -20.463 1.00 35.53 232 MET A O 1
ATOM 1850 N N . GLU A 1 233 ? 38.722 -31.854 -20.852 1.00 34.53 233 GLU A N 1
ATOM 1851 C CA . GLU A 1 233 ? 39.926 -31.767 -21.681 1.00 34.53 233 GLU A CA 1
ATOM 1852 C C . GLU A 1 233 ? 41.124 -31.701 -20.734 1.00 34.53 233 GLU A C 1
ATOM 1854 O O . GLU A 1 233 ? 41.495 -30.650 -20.218 1.00 34.53 233 GLU A O 1
ATOM 1859 N N . GLY A 1 234 ? 41.660 -32.881 -20.435 1.00 33.06 234 GLY A N 1
ATOM 1860 C CA . GLY A 1 234 ? 43.025 -33.060 -19.979 1.00 33.06 234 GLY A CA 1
ATOM 1861 C C . GLY A 1 234 ? 43.822 -33.683 -21.116 1.00 33.06 234 GLY A C 1
ATOM 1862 O O . GLY A 1 234 ? 43.663 -34.869 -21.397 1.00 33.06 234 GLY A O 1
ATOM 1863 N N . ASP A 1 235 ? 44.679 -32.891 -21.756 1.00 38.62 235 ASP A N 1
ATOM 1864 C CA . ASP A 1 235 ? 45.830 -33.410 -22.490 1.00 38.62 235 ASP A CA 1
ATOM 1865 C C . ASP A 1 235 ? 46.754 -34.096 -21.481 1.00 38.62 235 ASP A C 1
ATOM 1867 O O . ASP A 1 235 ? 47.466 -33.387 -20.786 1.00 38.62 235 ASP A O 1
ATOM 1871 N N . VAL A 1 236 ? 46.733 -35.431 -21.379 1.00 36.09 236 VAL A N 1
ATOM 1872 C CA . VAL A 1 236 ? 47.914 -36.290 -21.138 1.00 36.09 236 VAL A CA 1
ATOM 1873 C C . VAL A 1 236 ? 47.563 -37.742 -21.520 1.00 36.09 236 VAL A C 1
ATOM 1875 O O . VAL A 1 236 ? 46.834 -38.427 -20.813 1.00 36.09 236 VAL A O 1
ATOM 1878 N N . MET A 1 237 ? 48.149 -38.182 -22.638 1.00 34.25 237 MET A N 1
ATOM 1879 C CA . MET A 1 237 ? 48.749 -39.500 -22.917 1.00 34.25 237 MET A CA 1
ATOM 1880 C C . MET A 1 237 ? 47.940 -40.804 -22.710 1.00 34.25 237 MET A C 1
ATOM 1882 O O . MET A 1 237 ? 47.541 -41.198 -21.620 1.00 34.25 237 MET A O 1
ATOM 1886 N N . MET A 1 238 ? 47.828 -41.537 -23.820 1.00 37.72 238 MET A N 1
ATOM 1887 C CA . MET A 1 238 ? 47.276 -42.883 -23.986 1.00 37.72 238 MET A CA 1
ATOM 1888 C C . MET A 1 238 ? 47.961 -43.967 -23.133 1.00 37.72 238 MET A C 1
ATOM 1890 O O . MET A 1 238 ? 49.187 -44.057 -23.111 1.00 37.72 238 MET A O 1
ATOM 1894 N N . SER A 1 239 ? 47.165 -44.891 -22.582 1.00 31.56 239 SER A N 1
ATOM 1895 C CA . SER A 1 239 ? 47.478 -46.332 -22.489 1.00 31.56 239 SER A CA 1
ATOM 1896 C C . SER A 1 239 ? 46.187 -47.147 -22.268 1.00 31.56 239 SER A C 1
ATOM 1898 O O . SER A 1 239 ? 45.379 -46.758 -21.424 1.00 31.56 239 SER A O 1
ATOM 1900 N N . PRO A 1 240 ? 45.953 -48.255 -23.006 1.00 43.88 240 PRO A N 1
ATOM 1901 C CA . PRO A 1 240 ? 44.733 -49.045 -22.907 1.00 43.88 240 PRO A CA 1
ATOM 1902 C C . PRO A 1 240 ? 44.945 -50.269 -22.006 1.00 43.88 240 PRO A C 1
ATOM 1904 O O . PRO A 1 240 ? 45.532 -51.263 -22.421 1.00 43.88 240 PRO A O 1
ATOM 1907 N N . MET A 1 241 ? 44.431 -50.225 -20.779 1.00 28.80 241 MET A N 1
ATOM 1908 C CA . MET A 1 241 ? 44.085 -51.434 -20.029 1.00 28.80 241 MET A CA 1
ATOM 1909 C C . MET A 1 241 ? 43.036 -51.096 -18.959 1.00 28.80 241 MET A C 1
ATOM 1911 O O . MET A 1 241 ? 43.258 -50.269 -18.080 1.00 28.80 241 MET A O 1
ATOM 1915 N N . CYS A 1 242 ? 41.864 -51.710 -19.125 1.00 38.34 242 CYS A N 1
ATOM 1916 C CA . CYS A 1 242 ? 40.867 -52.087 -18.115 1.00 38.34 242 CYS A CA 1
ATOM 1917 C C . CYS A 1 242 ? 41.478 -52.281 -16.705 1.00 38.34 242 CYS A C 1
ATOM 1919 O O . CYS A 1 242 ? 42.566 -52.827 -16.585 1.00 38.34 242 CYS A O 1
ATOM 1921 N N . ASP A 1 243 ? 40.890 -51.863 -15.580 1.00 29.95 243 ASP A N 1
ATOM 1922 C CA . ASP A 1 243 ? 39.489 -51.867 -15.144 1.00 29.95 243 ASP A CA 1
ATOM 1923 C C . ASP A 1 243 ? 39.298 -50.816 -14.023 1.00 29.95 243 ASP A C 1
ATOM 1925 O O . ASP A 1 243 ? 40.159 -50.669 -13.155 1.00 29.95 243 ASP A O 1
ATOM 1929 N N . SER A 1 244 ? 38.167 -50.101 -13.988 1.00 33.56 244 SER A N 1
ATOM 1930 C CA . SER A 1 244 ? 37.822 -49.206 -12.866 1.00 33.56 244 SER A CA 1
ATOM 1931 C C . SER A 1 244 ? 36.909 -49.907 -11.845 1.00 33.56 244 SER A C 1
ATOM 1933 O O . SER A 1 244 ? 35.826 -50.372 -12.212 1.00 33.56 244 SER A O 1
ATOM 1935 N N . PRO A 1 245 ? 37.262 -49.923 -10.544 1.00 44.59 245 PRO A N 1
ATOM 1936 C CA . PRO A 1 245 ? 36.511 -50.612 -9.503 1.00 44.59 245 PRO A CA 1
ATOM 1937 C C . PRO A 1 245 ? 35.403 -49.706 -8.964 1.00 44.59 245 PRO A C 1
ATOM 1939 O O . PRO A 1 245 ? 35.542 -49.097 -7.909 1.00 44.59 245 PRO A O 1
ATOM 1942 N N . SER A 1 246 ? 34.289 -49.567 -9.683 1.00 41.62 246 SER A N 1
ATOM 1943 C CA . SER A 1 246 ? 33.079 -48.909 -9.149 1.00 41.62 246 SER A CA 1
ATOM 1944 C C . SER A 1 246 ? 31.807 -49.316 -9.893 1.00 41.62 246 SER A C 1
ATOM 1946 O O . SER A 1 246 ? 30.978 -48.491 -10.261 1.00 41.62 246 SER A O 1
ATOM 1948 N N . LYS A 1 247 ? 31.623 -50.622 -10.083 1.00 40.34 247 LYS A N 1
ATOM 1949 C CA . LYS A 1 247 ? 30.298 -51.234 -10.227 1.00 40.34 247 LYS A CA 1
ATOM 1950 C C . LYS A 1 247 ? 30.314 -52.599 -9.549 1.00 40.34 247 LYS A C 1
ATOM 1952 O O . LYS A 1 247 ? 30.541 -53.612 -10.198 1.00 40.34 247 LYS A O 1
ATOM 1957 N N . ARG A 1 248 ? 30.017 -52.655 -8.247 1.00 38.16 248 ARG A N 1
ATOM 1958 C CA . ARG A 1 248 ? 29.316 -53.848 -7.756 1.00 38.16 248 ARG A CA 1
ATOM 1959 C C . ARG A 1 248 ? 27.869 -53.709 -8.196 1.00 38.16 248 ARG A C 1
ATOM 1961 O O . ARG A 1 248 ? 27.107 -52.934 -7.626 1.00 38.16 248 ARG A O 1
ATOM 1968 N N . ALA A 1 249 ? 27.543 -54.429 -9.261 1.00 33.34 249 ALA A N 1
ATOM 1969 C CA . ALA A 1 249 ? 26.182 -54.829 -9.549 1.00 33.34 249 ALA A CA 1
ATOM 1970 C C . ALA A 1 249 ? 25.617 -55.538 -8.309 1.00 33.34 249 ALA A C 1
ATOM 1972 O O . ALA A 1 249 ? 26.275 -56.406 -7.733 1.00 33.34 249 ALA A O 1
ATOM 1973 N N . CYS A 1 250 ? 24.418 -55.149 -7.878 1.00 31.84 250 CYS A N 1
ATOM 1974 C CA . CYS A 1 250 ? 23.623 -56.019 -7.020 1.00 31.84 250 CYS A CA 1
ATOM 1975 C C . CYS A 1 250 ? 23.234 -57.237 -7.868 1.00 31.84 250 CYS A C 1
ATOM 1977 O O . CYS A 1 250 ? 22.737 -57.025 -8.977 1.00 31.84 250 CYS A O 1
ATOM 1979 N N . PRO A 1 251 ? 23.457 -58.482 -7.414 1.00 35.50 251 PRO A N 1
ATOM 1980 C CA . PRO A 1 251 ? 22.874 -59.619 -8.094 1.00 35.50 251 PRO A CA 1
ATOM 1981 C C . PRO A 1 251 ? 21.356 -59.547 -7.923 1.00 35.50 251 PRO A C 1
ATOM 1983 O O . PRO A 1 251 ? 20.822 -59.452 -6.818 1.00 35.50 251 PRO A O 1
ATOM 1986 N N . GLU A 1 252 ? 20.684 -59.550 -9.062 1.00 41.03 252 GLU A N 1
ATOM 1987 C CA . GLU A 1 252 ? 19.268 -59.819 -9.221 1.00 41.03 252 GLU A CA 1
ATOM 1988 C C . GLU A 1 252 ? 19.024 -61.263 -8.758 1.00 41.03 252 GLU A C 1
ATOM 1990 O O . GLU A 1 252 ? 19.330 -62.200 -9.484 1.00 41.03 252 GLU A O 1
ATOM 1995 N N . ASN A 1 253 ? 18.624 -61.445 -7.494 1.00 40.28 253 ASN A N 1
ATOM 1996 C CA . ASN A 1 253 ? 17.948 -62.638 -6.970 1.00 40.28 253 ASN A CA 1
ATOM 1997 C C . ASN A 1 253 ? 17.529 -62.404 -5.509 1.00 40.28 253 ASN A C 1
ATOM 1999 O O . ASN A 1 253 ? 18.375 -62.316 -4.622 1.00 40.28 253 ASN A O 1
ATOM 2003 N N . GLY A 1 254 ? 16.218 -62.333 -5.256 1.00 34.59 254 GLY A N 1
ATOM 2004 C CA . GLY A 1 254 ? 15.657 -62.328 -3.901 1.00 34.59 254 GLY A CA 1
ATOM 2005 C C . GLY A 1 254 ? 14.553 -61.298 -3.685 1.00 34.59 254 GLY A C 1
ATOM 2006 O O . GLY A 1 254 ? 14.753 -60.289 -3.019 1.00 34.59 254 GLY A O 1
ATOM 2007 N N . SER A 1 255 ? 13.363 -61.578 -4.213 1.00 48.53 255 SER A N 1
ATOM 2008 C CA . SER A 1 255 ? 12.120 -61.060 -3.640 1.00 48.53 255 SER A CA 1
ATOM 2009 C C . SER A 1 255 ? 12.042 -61.494 -2.169 1.00 48.53 255 SER A C 1
ATOM 2011 O O . SER A 1 255 ? 11.900 -62.685 -1.899 1.00 48.53 255 SER A O 1
ATOM 2013 N N . SER A 1 256 ? 12.131 -60.563 -1.215 1.00 49.31 256 SER A N 1
ATOM 2014 C CA . SER A 1 256 ? 11.499 -60.770 0.091 1.00 49.31 256 SER A CA 1
ATOM 2015 C C . SER A 1 256 ? 11.010 -59.437 0.692 1.00 49.31 256 SER A C 1
ATOM 2017 O O . SER A 1 256 ? 11.779 -58.477 0.797 1.00 49.31 256 SER A O 1
ATOM 2019 N N . PRO A 1 257 ? 9.724 -59.336 1.079 1.00 50.12 257 PRO A N 1
ATOM 2020 C CA . PRO A 1 257 ? 9.163 -58.162 1.756 1.00 50.12 257 PRO A CA 1
ATOM 2021 C C . PRO A 1 257 ? 9.635 -58.025 3.220 1.00 50.12 257 PRO A C 1
ATOM 2023 O O . PRO A 1 257 ? 9.313 -57.042 3.890 1.00 50.12 257 PRO A O 1
ATOM 2026 N N . ASP A 1 258 ? 10.438 -58.968 3.716 1.00 58.22 258 ASP A N 1
ATOM 2027 C CA . ASP A 1 258 ? 10.757 -59.109 5.139 1.00 58.22 258 ASP A CA 1
ATOM 2028 C C . ASP A 1 258 ? 11.838 -58.152 5.650 1.00 58.22 258 ASP A C 1
ATOM 2030 O O . ASP A 1 258 ? 11.905 -57.886 6.847 1.00 58.22 258 ASP A O 1
ATOM 2034 N N . VAL A 1 259 ? 12.675 -57.573 4.783 1.00 65.25 259 VAL A N 1
ATOM 2035 C CA . VAL A 1 259 ? 13.758 -56.675 5.238 1.00 65.25 259 VAL A CA 1
ATOM 2036 C C . VAL A 1 259 ? 13.206 -55.340 5.747 1.00 65.25 259 VAL A C 1
ATOM 2038 O O . VAL A 1 259 ? 13.690 -54.797 6.742 1.00 65.25 259 VAL A O 1
ATOM 2041 N N . LEU A 1 260 ? 12.171 -54.813 5.089 1.00 62.75 260 LEU A N 1
ATOM 2042 C CA . LEU A 1 260 ? 11.489 -53.590 5.518 1.00 62.75 260 LEU A CA 1
ATOM 2043 C C . LEU A 1 260 ? 10.661 -53.827 6.783 1.00 62.75 260 LEU A C 1
ATOM 2045 O O . LEU A 1 260 ? 10.703 -53.001 7.691 1.00 62.75 260 LEU A O 1
ATOM 2049 N N . LEU A 1 261 ? 9.971 -54.968 6.866 1.00 64.88 261 LEU A N 1
ATOM 2050 C CA . LEU A 1 261 ? 9.202 -55.364 8.048 1.00 64.88 261 LEU A CA 1
ATOM 2051 C C . LEU A 1 261 ? 10.096 -55.576 9.271 1.00 64.88 261 LEU A C 1
ATOM 2053 O O . LEU A 1 261 ? 9.770 -55.081 10.348 1.00 64.88 261 LEU A O 1
ATOM 2057 N N . LYS A 1 262 ? 11.261 -56.206 9.096 1.00 68.38 262 LYS A N 1
ATOM 2058 C CA . LYS A 1 262 ? 12.232 -56.405 10.176 1.00 68.38 262 LYS A CA 1
ATOM 2059 C C . LYS A 1 262 ? 12.807 -55.083 10.684 1.00 68.38 262 LYS A C 1
ATOM 2061 O O . LYS A 1 262 ? 12.854 -54.863 11.886 1.00 68.38 262 LYS A O 1
ATOM 2066 N N . ARG A 1 263 ? 13.119 -54.143 9.783 1.00 67.88 263 ARG A N 1
ATOM 2067 C CA . ARG A 1 263 ? 13.555 -52.793 10.185 1.00 67.88 263 ARG A CA 1
ATOM 2068 C C . ARG A 1 263 ? 12.467 -51.979 10.877 1.00 67.88 263 ARG A C 1
ATOM 2070 O O . ARG A 1 263 ? 12.780 -51.176 11.747 1.00 67.88 263 ARG A O 1
ATOM 2077 N N . LEU A 1 264 ? 11.206 -52.166 10.499 1.00 66.94 264 LEU A N 1
ATOM 2078 C CA . LEU A 1 264 ? 10.075 -51.541 11.186 1.00 66.94 264 LEU A CA 1
ATOM 2079 C C . LEU A 1 264 ? 9.855 -52.140 12.580 1.00 66.94 264 LEU A C 1
ATOM 2081 O O . LEU A 1 264 ? 9.580 -51.387 13.509 1.00 66.94 264 LEU A O 1
ATOM 2085 N N . GLN A 1 265 ? 10.022 -53.453 12.747 1.00 68.50 265 GLN A N 1
ATOM 2086 C CA . GLN A 1 265 ? 9.940 -54.110 14.055 1.00 68.50 265 GLN A CA 1
ATOM 2087 C C . GLN A 1 265 ? 11.076 -53.691 14.991 1.00 68.50 265 GLN A C 1
ATOM 2089 O O . GLN A 1 265 ? 10.792 -53.349 16.135 1.00 68.50 265 GLN A O 1
ATOM 2094 N N . ASP A 1 266 ? 12.315 -53.606 14.502 1.00 69.31 266 ASP A N 1
ATOM 2095 C CA . ASP A 1 266 ? 13.462 -53.183 15.317 1.00 69.31 266 ASP A CA 1
ATOM 2096 C C . ASP A 1 266 ? 13.271 -51.754 15.875 1.00 69.31 266 ASP A C 1
ATOM 2098 O O . ASP A 1 266 ? 13.517 -51.502 17.054 1.00 69.31 266 ASP A O 1
ATOM 2102 N N . VAL A 1 267 ? 12.716 -50.836 15.070 1.00 69.75 267 VAL A N 1
ATOM 2103 C CA . VAL A 1 267 ? 12.406 -49.453 15.495 1.00 69.75 267 VAL A CA 1
ATOM 2104 C C . VAL A 1 267 ? 11.251 -49.393 16.503 1.00 69.75 267 VAL A C 1
ATOM 2106 O O . VAL A 1 267 ? 11.206 -48.493 17.344 1.00 69.75 267 VAL A O 1
ATOM 2109 N N . VAL A 1 268 ? 10.293 -50.319 16.426 1.00 69.50 268 VAL A N 1
ATOM 2110 C CA . VAL A 1 268 ? 9.187 -50.405 17.393 1.00 69.50 268 VAL A CA 1
ATOM 2111 C C . VAL A 1 268 ? 9.671 -51.002 18.717 1.00 69.50 268 VAL A C 1
ATOM 2113 O O . VAL A 1 268 ? 9.281 -50.503 19.772 1.00 69.50 268 VAL A O 1
ATOM 2116 N N . SER A 1 269 ? 10.561 -51.996 18.683 1.00 67.62 269 SER A N 1
ATOM 2117 C CA . SER A 1 269 ? 11.159 -52.595 19.881 1.00 67.62 269 SER A CA 1
ATOM 2118 C C . SER A 1 269 ? 12.072 -51.626 20.642 1.00 67.62 269 SER A C 1
ATOM 2120 O O . SER A 1 269 ? 11.965 -51.559 21.864 1.00 67.62 269 SER A O 1
ATOM 2122 N N . GLU A 1 270 ? 12.876 -50.802 19.959 1.00 68.19 270 GLU A N 1
ATOM 2123 C CA . GLU A 1 270 ? 13.691 -49.748 20.606 1.00 68.19 270 GLU A CA 1
ATOM 2124 C C . GLU A 1 270 ? 12.848 -48.682 21.328 1.00 68.19 270 GLU A C 1
ATOM 2126 O O . GLU A 1 270 ? 13.306 -48.052 22.280 1.00 68.19 270 GLU A O 1
ATOM 2131 N N . ARG A 1 271 ? 11.602 -48.461 20.892 1.00 64.75 271 ARG A N 1
ATOM 2132 C CA . ARG A 1 271 ? 10.694 -47.482 21.514 1.00 64.75 271 ARG A CA 1
ATOM 2133 C C . ARG A 1 271 ? 9.907 -48.030 22.699 1.00 64.75 271 ARG A C 1
ATOM 2135 O O . ARG A 1 271 ? 9.331 -47.236 23.430 1.00 64.75 271 ARG A O 1
ATOM 2142 N N . GLN A 1 272 ? 9.854 -49.350 22.872 1.00 58.78 272 GLN A N 1
ATOM 2143 C CA . GLN A 1 272 ? 9.201 -49.995 24.018 1.00 58.78 272 GLN A CA 1
ATOM 2144 C C . GLN A 1 272 ? 10.175 -50.294 25.165 1.00 58.78 272 GLN A C 1
ATOM 2146 O O . GLN A 1 272 ? 9.731 -50.616 26.262 1.00 58.78 272 GLN A O 1
ATOM 2151 N N . SER A 1 273 ? 11.487 -50.174 24.936 1.00 57.50 273 SER A N 1
ATOM 2152 C CA . SER A 1 273 ? 12.524 -50.355 25.959 1.00 57.50 273 SER A CA 1
ATOM 2153 C C . SER A 1 273 ? 12.874 -49.075 26.738 1.00 57.50 273 SER A C 1
ATOM 2155 O O . SER A 1 273 ? 13.934 -49.024 27.362 1.00 57.50 273 SER A O 1
ATOM 2157 N N . HIS A 1 274 ? 12.011 -48.054 26.702 1.00 48.22 274 HIS A N 1
ATOM 2158 C CA . HIS A 1 274 ? 12.141 -46.799 27.450 1.00 48.22 274 HIS A CA 1
ATOM 2159 C C . HIS A 1 274 ? 10.864 -46.463 28.215 1.00 48.22 274 HIS A C 1
ATOM 2161 O O . HIS A 1 274 ? 9.772 -46.580 27.615 1.00 48.22 274 HIS A O 1
#

Organism: NCBI:txid704102

Foldseek 3Di:
DLVQLCVQLVNDPVLSLLLQQLLVCCVPVVVVLPVVADSVLSSLLSSCLSCVLQVNPQDSVNSVVSQCPDPPDDPCNFAWGFQDWDDDDDPDDDDDDDDDDDDDDDDDDDDDDDDDPPPPPDTPGDIGGSVCNSVRPVCVPRVVLSNCNNDPVSVVVNPDGDDDDDPDPDFDDFDQDDPVARDTDGPDDPDPDDDDVPDQDDDVPPDDVVSVVVVVVDRVVGDPPPPPDPPPPDPDDDDDDDDDPPDPDDDPDDDDPVVVVVVVVVVVVVVVVD